Protein AF-A0A2N0NJB8-F1 (afdb_monomer)

Sequence (243 aa):
MNFIIPDPVRRALYNLTAGHVGLCRFVLRVLRDQFRENGKTVEMLQYLASTLLIDGMIGCARAFYWTRDWKVNKPETEFIRNKLLQPNTPFSGNLLDPVIKKFIKMGLITTINTNDERLTFSAPIMRSVLSNYLFNAPLNVNQSPSSTFDEFLLRTIERMSSSTLKESLGKGSYLYERTWQMEWFRTAKTVIPENASVSSDVGGSFGSVGFLDFYVDNGHCWGVELTREGEKLKKHAKRFESN

pLDDT: mean 82.6, std 10.75, range [45.91, 95.12]

Organism: NCBI:txid588596

Radius of gyration: 18.54 Å; Cα contacts (8 Å, |Δi|>4): 301; chains: 1; bounding box: 45×45×53 Å

Solvent-accessible surface area (backbone atoms only — not comparable to full-atom values): 13957 Å² total; per-residue (Å²): 135,83,77,78,77,54,69,70,49,50,50,22,51,38,44,31,26,61,66,34,62,72,53,46,54,50,53,55,49,52,50,45,76,76,32,56,88,79,58,48,72,64,60,54,46,51,44,75,66,32,60,71,49,52,53,50,38,52,76,68,32,76,82,32,54,57,79,80,73,65,80,76,49,69,70,53,48,52,54,51,51,57,55,71,48,41,76,101,58,76,40,80,51,62,77,82,41,68,62,54,44,48,35,41,75,60,54,54,30,38,60,79,42,99,89,43,53,36,28,34,62,46,18,56,50,56,50,43,50,48,46,57,69,73,47,58,61,68,84,86,53,79,69,53,57,26,92,47,72,67,53,30,55,51,53,20,58,74,58,46,53,68,64,63,52,68,75,39,52,40,99,64,98,44,67,33,69,52,46,58,52,51,42,41,53,22,23,37,71,44,26,42,36,82,93,36,44,79,37,61,66,43,15,71,24,60,71,46,91,37,72,31,52,27,37,34,48,61,93,73,66,45,77,45,72,84,64,68,93,62,58,61,47,71,66,58,52,52,45,66,72,76,115

Mean predicted aligned error: 7.72 Å

Foldseek 3Di:
DDQDQDPLLVLLQCQQQVPVPQSSVLLVVVCCVPPVPPDDNVNSLVVSQDVVSVVSCCVDGLLNPCVPDPPDDPVLLVVLVVVLLDPQDWDADDCVDPSNVVCVVSQQKDAPDPPDSTIGGSGNNSSQVVLVSNLADPPVQQQAADPDPVRLVVQLVVPQDPVQQCVQDDPDNDHRPSSVL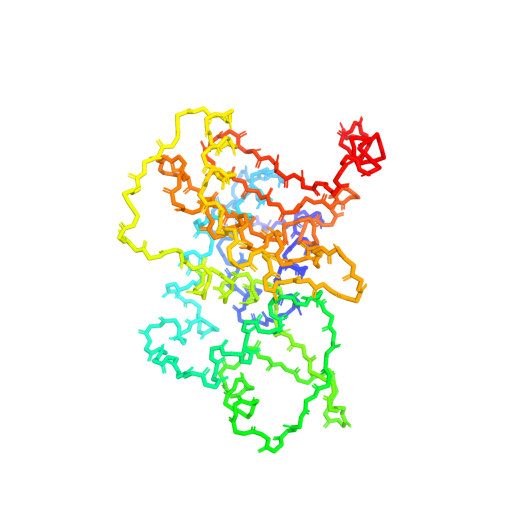SSSVNSSNSHHHPPKDKTAQSCSSSVQPQRFGIWIGPVVTDTDDDDDVCPCVVVNVVSVVPD

Secondary structure (DSSP, 8-state):
---PPPHHHHHHHHHHHTT-HHHHHHHHHHHHHHHTTT--HHHHHHHHHSHHHHHHHHHH-GGGTHHHH----HHHHHHHHHHHTS-SS-EE--TT-HHHHHHHHTTSEEESSTT--EEEES-HHHHHHHHHHHSPPPTTS-----SSHHHHHHHHHHTS-HHHHHTTB-SSSSB-HHHHHHHHHHHHHHHPPTT-EEEESHHHHHT-SS--SEEEESSS-EEE---STTTTHHHHHHHHHT-

Structure (mmCIF, N/CA/C/O backbone):
data_AF-A0A2N0NJB8-F1
#
_entry.id   AF-A0A2N0NJB8-F1
#
loop_
_atom_site.group_PDB
_atom_site.id
_atom_site.type_symbol
_atom_site.label_atom_id
_atom_site.label_alt_id
_atom_site.label_comp_id
_atom_site.label_asym_id
_atom_site.label_entity_id
_atom_site.label_seq_id
_atom_site.pdbx_PDB_ins_code
_atom_site.Cartn_x
_atom_site.Cartn_y
_atom_site.Cartn_z
_atom_site.occupancy
_atom_site.B_iso_or_equiv
_atom_site.auth_seq_id
_atom_site.auth_comp_id
_atom_site.auth_asym_id
_atom_site.auth_atom_id
_atom_site.pdbx_PDB_model_num
ATOM 1 N N . MET A 1 1 ? -0.927 -20.258 28.571 1.00 59.00 1 MET A N 1
ATOM 2 C CA . MET A 1 1 ? -2.013 -19.874 27.645 1.00 59.00 1 MET A CA 1
ATOM 3 C C . MET A 1 1 ? -1.433 -19.742 26.240 1.00 59.00 1 MET A C 1
ATOM 5 O O . MET A 1 1 ? -0.420 -19.058 26.084 1.00 59.00 1 MET A O 1
ATOM 9 N N . ASN A 1 2 ? -1.993 -20.459 25.260 1.00 74.69 2 ASN A N 1
ATOM 10 C CA . ASN A 1 2 ? -1.569 -20.368 23.860 1.00 74.69 2 ASN A CA 1
ATOM 11 C C . ASN A 1 2 ? -2.157 -19.096 23.242 1.00 74.69 2 ASN A C 1
ATOM 13 O O . ASN A 1 2 ? -3.340 -18.829 23.417 1.00 74.69 2 ASN A O 1
ATOM 17 N N . PHE A 1 3 ? -1.336 -18.319 22.537 1.00 85.44 3 PHE A N 1
ATOM 18 C CA . PHE A 1 3 ? -1.813 -17.159 21.787 1.00 85.44 3 PHE A CA 1
ATOM 19 C C . PHE A 1 3 ? -2.538 -17.644 20.528 1.00 85.44 3 PHE A C 1
ATOM 21 O O . PHE A 1 3 ? -1.912 -18.237 19.648 1.00 85.44 3 PHE A O 1
ATOM 28 N N . ILE A 1 4 ? -3.854 -17.435 20.467 1.00 87.06 4 ILE A N 1
ATOM 29 C CA . ILE A 1 4 ? -4.694 -17.831 19.333 1.00 87.06 4 ILE A CA 1
ATOM 30 C C . ILE A 1 4 ? -4.922 -16.603 18.455 1.00 87.06 4 ILE A C 1
ATOM 32 O O . ILE A 1 4 ? -5.425 -15.588 18.924 1.00 87.06 4 ILE A O 1
ATOM 36 N N . ILE A 1 5 ? -4.568 -16.706 17.174 1.00 90.75 5 ILE A N 1
ATOM 37 C CA . ILE A 1 5 ? -4.775 -15.630 16.200 1.00 90.75 5 ILE A CA 1
ATOM 38 C C . ILE A 1 5 ? -6.128 -15.845 15.507 1.00 90.75 5 ILE A C 1
ATOM 40 O O . ILE A 1 5 ? -6.300 -16.893 14.875 1.00 90.75 5 ILE A O 1
ATOM 44 N N . PRO A 1 6 ? -7.065 -14.880 15.576 1.00 92.19 6 PRO A N 1
ATOM 45 C CA . PRO A 1 6 ? -8.371 -14.988 14.926 1.00 92.19 6 PRO A CA 1
ATOM 46 C C . PRO A 1 6 ? -8.282 -15.133 13.400 1.00 92.19 6 PRO A C 1
ATOM 48 O O . PRO A 1 6 ? -7.404 -14.559 12.756 1.00 92.19 6 PRO A O 1
ATOM 51 N N . ASP A 1 7 ? -9.241 -15.828 12.789 1.00 91.62 7 ASP A N 1
ATOM 52 C CA . ASP A 1 7 ? -9.287 -16.099 11.340 1.00 91.62 7 ASP A CA 1
ATOM 53 C C . ASP A 1 7 ? -9.185 -14.861 10.445 1.00 91.62 7 ASP A C 1
ATOM 55 O O . ASP A 1 7 ? -8.433 -14.909 9.466 1.00 91.62 7 ASP A O 1
ATOM 59 N N . PRO A 1 8 ? -9.869 -13.738 10.743 1.00 89.88 8 PRO A N 1
ATOM 60 C CA . PRO A 1 8 ? -9.689 -12.510 9.974 1.00 89.88 8 PRO A CA 1
ATOM 61 C C . PRO A 1 8 ? -8.237 -12.023 9.990 1.00 89.88 8 PRO A C 1
ATOM 63 O O . PRO A 1 8 ? -7.703 -11.660 8.948 1.00 89.88 8 PRO A O 1
ATOM 66 N N . VAL A 1 9 ? -7.570 -12.101 11.145 1.00 91.38 9 VAL A N 1
ATOM 67 C CA . VAL A 1 9 ? -6.172 -11.680 11.319 1.00 91.38 9 VAL A CA 1
ATOM 68 C C . VAL A 1 9 ? -5.226 -12.632 10.588 1.00 91.38 9 VAL A C 1
ATOM 70 O O . VAL A 1 9 ? -4.289 -12.180 9.938 1.00 91.38 9 VAL A O 1
ATOM 73 N N . ARG A 1 10 ? -5.491 -13.947 10.621 1.00 92.31 10 ARG A N 1
ATOM 74 C CA . ARG A 1 10 ? -4.710 -14.943 9.861 1.00 92.31 10 ARG A CA 1
ATOM 75 C C . ARG A 1 10 ? -4.780 -14.686 8.357 1.00 92.31 10 ARG A C 1
ATOM 77 O O . ARG A 1 10 ? -3.747 -14.707 7.690 1.00 92.31 10 ARG A O 1
ATOM 84 N N . ARG A 1 11 ? -5.981 -14.414 7.834 1.00 91.00 11 ARG A N 1
ATOM 85 C CA . ARG A 1 11 ? -6.183 -14.067 6.419 1.00 91.00 11 ARG A CA 1
ATOM 86 C C . ARG A 1 11 ? -5.491 -12.758 6.062 1.00 91.00 11 ARG A C 1
ATOM 88 O O . ARG A 1 11 ? -4.770 -12.727 5.071 1.00 91.00 11 ARG A O 1
ATOM 95 N N . ALA A 1 12 ? -5.645 -11.725 6.889 1.00 90.38 12 ALA A N 1
ATOM 96 C CA . ALA A 1 12 ? -5.014 -10.434 6.642 1.00 90.38 12 ALA A CA 1
ATOM 97 C C . ALA A 1 12 ? -3.482 -10.531 6.640 1.00 90.38 12 ALA A C 1
ATOM 99 O O . ALA A 1 12 ? -2.824 -10.024 5.737 1.00 90.38 12 ALA A O 1
ATOM 100 N N . LEU A 1 13 ? -2.910 -11.276 7.591 1.00 92.69 13 LEU A N 1
ATOM 101 C CA . LEU A 1 13 ? -1.480 -11.570 7.622 1.00 92.69 13 LEU A CA 1
ATOM 102 C C . LEU A 1 13 ? -1.031 -12.265 6.336 1.00 92.69 13 LEU A C 1
ATOM 104 O O . LEU A 1 13 ? -0.044 -11.844 5.739 1.00 92.69 13 LEU A O 1
ATOM 108 N N . TYR A 1 14 ? -1.732 -13.319 5.909 1.00 92.00 14 TYR A N 1
ATOM 109 C CA . TYR A 1 14 ? -1.366 -14.046 4.695 1.00 92.00 14 TYR A CA 1
ATOM 110 C C . TYR A 1 14 ? -1.459 -13.161 3.450 1.00 92.00 14 TYR A C 1
ATOM 112 O O . TYR A 1 14 ? -0.533 -13.152 2.645 1.00 92.00 14 TYR A O 1
ATOM 120 N N . ASN A 1 15 ? -2.526 -12.374 3.314 1.00 89.75 15 ASN A N 1
ATOM 121 C CA . ASN A 1 15 ? -2.693 -11.453 2.193 1.00 89.75 15 ASN A CA 1
ATOM 122 C C . ASN A 1 15 ? -1.598 -10.381 2.183 1.00 89.75 15 ASN A C 1
ATOM 124 O O . ASN A 1 15 ? -1.056 -10.072 1.129 1.00 89.75 15 ASN A O 1
ATOM 128 N N . LEU A 1 16 ? -1.216 -9.859 3.350 1.00 89.25 16 LEU A N 1
ATOM 129 C CA . LEU A 1 16 ? -0.167 -8.852 3.480 1.00 89.25 16 LEU A CA 1
ATOM 130 C C . LEU A 1 16 ? 1.215 -9.399 3.083 1.00 89.25 16 LEU A C 1
ATOM 132 O O . LEU A 1 16 ? 1.995 -8.719 2.413 1.00 89.25 16 LEU A O 1
ATOM 136 N N . THR A 1 17 ? 1.534 -10.627 3.498 1.00 92.25 17 THR A N 1
ATOM 137 C CA . THR A 1 17 ? 2.879 -11.208 3.360 1.00 92.25 17 THR A CA 1
ATOM 138 C C . THR A 1 17 ? 3.034 -12.161 2.179 1.00 92.25 17 THR A C 1
ATOM 140 O O . THR A 1 17 ? 4.161 -12.557 1.887 1.00 92.25 17 THR A O 1
ATOM 143 N N . ALA A 1 18 ? 1.936 -12.581 1.547 1.00 90.50 18 ALA A N 1
ATOM 144 C CA . ALA A 1 18 ? 1.878 -13.689 0.589 1.00 90.50 18 ALA A CA 1
ATOM 145 C C . ALA A 1 18 ? 2.585 -14.973 1.075 1.00 90.50 18 ALA A C 1
ATOM 147 O O . ALA A 1 18 ? 3.119 -15.746 0.283 1.00 90.50 18 ALA A O 1
ATOM 148 N N . GLY A 1 19 ? 2.645 -15.195 2.393 1.00 91.19 19 GLY A N 1
ATOM 149 C CA . GLY A 1 19 ? 3.344 -16.344 2.970 1.00 91.19 19 GLY A CA 1
ATOM 150 C C . GLY A 1 19 ? 4.870 -16.205 3.051 1.00 91.19 19 GLY A C 1
ATOM 151 O O . GLY A 1 19 ? 5.534 -17.157 3.462 1.00 91.19 19 GLY A O 1
ATOM 152 N N . HIS A 1 20 ? 5.452 -15.044 2.726 1.00 92.38 20 HIS A N 1
ATOM 153 C CA . HIS A 1 20 ? 6.894 -14.820 2.830 1.00 92.38 20 HIS A CA 1
ATOM 154 C C . HIS A 1 20 ? 7.393 -15.083 4.263 1.00 92.38 20 HIS A C 1
ATOM 156 O O . HIS A 1 20 ? 7.135 -14.306 5.186 1.00 92.38 20 HIS A O 1
ATOM 162 N N . VAL A 1 21 ? 8.171 -16.155 4.451 1.00 91.00 21 VAL A N 1
ATOM 163 C CA . VAL A 1 21 ? 8.504 -16.735 5.769 1.00 91.00 21 VAL A CA 1
ATOM 164 C C . VAL A 1 21 ? 9.085 -15.712 6.747 1.00 91.00 21 VAL A C 1
ATOM 166 O O . VAL A 1 21 ? 8.680 -15.657 7.908 1.00 91.00 21 VAL A O 1
ATOM 169 N N . GLY A 1 22 ? 10.008 -14.864 6.283 1.00 91.88 22 GLY A N 1
ATOM 170 C CA . GLY A 1 22 ? 10.621 -13.833 7.124 1.00 91.88 22 GLY A CA 1
ATOM 171 C C . GLY A 1 22 ? 9.633 -12.762 7.599 1.00 91.88 22 GLY A C 1
ATOM 172 O O . GLY A 1 22 ? 9.749 -12.288 8.726 1.00 91.88 22 GLY A O 1
ATOM 173 N N . LEU A 1 23 ? 8.640 -12.429 6.768 1.00 94.25 23 LEU A N 1
ATOM 174 C CA . LEU A 1 23 ? 7.619 -11.430 7.078 1.00 94.25 23 LEU A CA 1
ATOM 175 C C . LEU A 1 23 ? 6.540 -12.049 7.966 1.00 94.25 23 LEU A C 1
ATOM 177 O O . LEU A 1 23 ? 6.236 -11.494 9.014 1.00 94.25 23 LEU A O 1
ATOM 181 N N . CYS A 1 24 ? 6.061 -13.254 7.634 1.00 95.06 24 CYS A N 1
ATOM 182 C CA . CYS A 1 24 ? 5.150 -14.021 8.486 1.0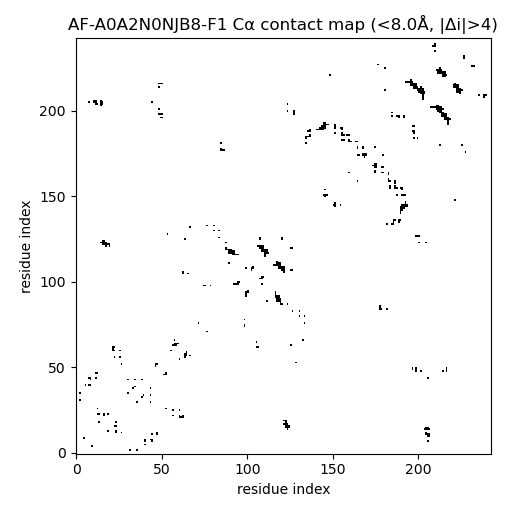0 95.06 24 CYS A CA 1
ATOM 183 C C . CYS A 1 24 ? 5.702 -14.169 9.903 1.00 95.06 24 CYS A C 1
ATOM 185 O O . CYS A 1 24 ? 5.027 -13.833 10.870 1.00 95.06 24 CYS A O 1
ATOM 187 N N . ARG A 1 25 ? 6.954 -14.623 10.040 1.00 94.38 25 ARG A N 1
ATOM 188 C CA . ARG A 1 25 ? 7.596 -14.787 11.350 1.00 94.38 25 ARG A CA 1
ATOM 189 C C . ARG A 1 25 ? 7.677 -13.468 12.114 1.00 94.38 25 ARG A C 1
ATOM 191 O O . ARG A 1 25 ? 7.464 -13.467 13.325 1.00 94.38 25 ARG A O 1
ATOM 198 N N . PHE A 1 26 ? 8.006 -12.373 11.429 1.00 95.12 26 PHE A N 1
ATOM 199 C CA . PHE A 1 26 ? 8.067 -11.055 12.048 1.00 95.12 26 PHE A CA 1
ATOM 200 C C . PHE A 1 26 ? 6.694 -10.636 12.581 1.00 95.12 26 PHE A C 1
ATOM 202 O O . PHE A 1 26 ? 6.578 -10.374 13.776 1.00 95.12 26 PHE A O 1
ATOM 209 N N . VAL A 1 27 ? 5.670 -10.653 11.720 1.00 94.31 27 VAL A N 1
ATOM 210 C CA . VAL A 1 27 ? 4.296 -10.241 12.043 1.00 94.31 27 VAL A CA 1
ATOM 211 C C . VAL A 1 27 ? 3.712 -11.102 13.168 1.00 94.31 27 VAL A C 1
ATOM 213 O O . VAL A 1 27 ? 3.186 -10.573 14.140 1.00 94.31 27 VAL A O 1
ATOM 216 N N . LEU A 1 28 ? 3.864 -12.429 13.100 1.00 94.25 28 LEU A N 1
ATOM 217 C CA . LEU A 1 28 ? 3.386 -13.344 14.145 1.00 94.25 28 LEU A CA 1
ATOM 218 C C . LEU A 1 28 ? 4.028 -13.058 15.507 1.00 94.25 28 LEU A C 1
ATOM 220 O O . LEU A 1 28 ? 3.351 -13.117 16.533 1.00 94.25 28 LEU A O 1
ATOM 224 N N . ARG A 1 29 ? 5.331 -12.753 15.522 1.00 94.19 29 ARG A N 1
ATOM 225 C CA . ARG A 1 29 ? 6.050 -12.412 16.751 1.00 94.19 29 ARG A CA 1
ATOM 226 C C . ARG A 1 29 ? 5.508 -11.121 17.357 1.00 94.19 29 ARG A C 1
ATOM 228 O O . ARG A 1 29 ? 5.180 -11.134 18.534 1.00 94.19 29 ARG A O 1
ATOM 235 N N . VAL A 1 30 ? 5.387 -10.047 16.574 1.00 93.50 30 VAL A N 1
ATOM 236 C CA . VAL A 1 30 ? 4.910 -8.755 17.104 1.00 93.50 30 VAL A CA 1
ATOM 237 C C . VAL A 1 30 ? 3.448 -8.821 17.538 1.00 93.50 30 VAL A C 1
ATOM 239 O O . VAL A 1 30 ? 3.122 -8.320 18.606 1.00 93.50 30 VAL A O 1
ATOM 242 N N . LEU A 1 31 ? 2.591 -9.536 16.796 1.00 93.88 31 LEU A N 1
ATOM 243 C CA . LEU A 1 31 ? 1.204 -9.758 17.205 1.00 93.88 31 LEU A CA 1
ATOM 244 C C . LEU A 1 31 ? 1.134 -10.478 18.550 1.00 93.88 31 LEU A C 1
ATOM 246 O O . LEU A 1 31 ? 0.382 -10.073 19.429 1.00 93.88 31 LEU A O 1
ATOM 250 N N . ARG A 1 32 ? 1.937 -11.531 18.732 1.00 93.38 32 ARG A N 1
ATOM 251 C CA . ARG A 1 32 ? 2.014 -12.228 20.016 1.00 93.38 32 ARG A CA 1
ATOM 252 C C . ARG A 1 32 ? 2.501 -11.284 21.108 1.00 93.38 32 ARG A C 1
ATOM 254 O O . ARG A 1 32 ? 1.873 -11.209 22.151 1.00 93.38 32 ARG A O 1
ATOM 261 N N . ASP A 1 33 ? 3.611 -10.594 20.892 1.00 92.19 33 ASP A N 1
ATOM 262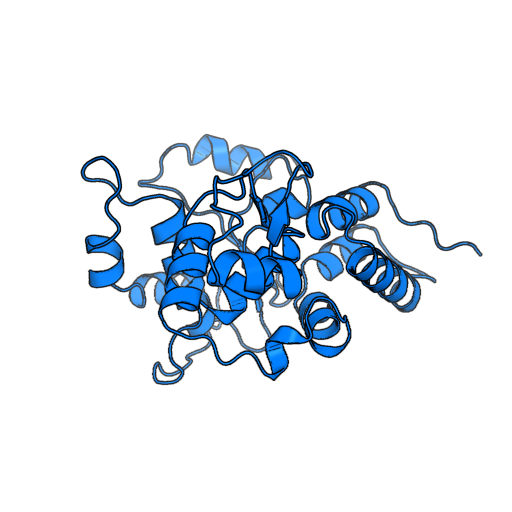 C CA . ASP A 1 33 ? 4.235 -9.784 21.939 1.00 92.19 33 ASP A CA 1
ATOM 263 C C . ASP A 1 33 ? 3.322 -8.625 22.381 1.00 92.19 33 ASP A C 1
ATOM 265 O O . ASP A 1 33 ? 3.288 -8.300 23.563 1.00 92.19 33 ASP A O 1
ATOM 269 N N . GLN A 1 34 ? 2.522 -8.070 21.466 1.00 91.75 34 GLN A N 1
ATOM 270 C CA . GLN A 1 34 ? 1.623 -6.948 21.743 1.00 91.75 34 GLN A CA 1
ATOM 271 C C . GLN A 1 34 ? 0.231 -7.364 22.244 1.00 91.75 34 GLN A C 1
ATOM 273 O O . GLN A 1 34 ? -0.362 -6.661 23.056 1.00 91.75 34 GLN A O 1
ATOM 278 N N . PHE A 1 35 ? -0.307 -8.496 21.780 1.00 92.88 35 PHE A N 1
ATOM 279 C CA . PHE A 1 35 ? -1.727 -8.828 21.951 1.00 92.88 35 PHE A CA 1
ATOM 280 C C . PHE A 1 35 ? -1.992 -10.140 22.701 1.00 92.88 35 PHE A C 1
ATOM 282 O O . PHE A 1 35 ? -3.139 -10.585 22.774 1.00 92.88 35 PHE A O 1
ATOM 289 N N . ARG A 1 36 ? -0.957 -10.775 23.269 1.00 86.69 36 ARG A N 1
ATOM 290 C CA . ARG A 1 36 ? -1.070 -12.087 23.931 1.00 86.69 36 ARG A CA 1
ATOM 291 C C . ARG A 1 36 ? -2.111 -12.148 25.042 1.00 86.69 36 ARG A C 1
ATOM 293 O O . ARG A 1 36 ? -2.723 -13.201 25.202 1.00 86.69 36 ARG A O 1
ATOM 300 N N . GLU A 1 37 ? -2.252 -11.084 25.824 1.00 82.31 37 GLU A N 1
ATOM 301 C CA . GLU A 1 37 ? -3.059 -11.122 27.046 1.00 82.31 37 GLU A CA 1
ATOM 302 C C . GLU A 1 37 ? -4.503 -10.665 26.832 1.00 82.31 37 GLU A C 1
ATOM 304 O O . GLU A 1 37 ? -5.384 -11.244 27.450 1.00 82.31 37 GLU A O 1
ATOM 309 N N . ASN A 1 38 ? -4.766 -9.696 25.942 1.00 79.19 38 ASN A N 1
ATOM 310 C CA . ASN A 1 38 ? -6.100 -9.093 25.771 1.00 79.19 38 ASN A CA 1
ATOM 311 C C . ASN A 1 38 ? -6.381 -8.562 24.350 1.00 79.19 38 ASN A C 1
ATOM 313 O O . ASN A 1 38 ? -7.145 -7.616 24.173 1.00 79.19 38 ASN A O 1
ATOM 317 N N . GLY A 1 39 ? -5.761 -9.132 23.317 1.00 83.44 39 GLY A N 1
ATOM 318 C CA . GLY A 1 39 ? -5.923 -8.626 21.957 1.00 83.44 39 GLY A CA 1
ATOM 319 C C . GLY A 1 39 ? -7.318 -8.805 21.375 1.00 83.44 39 GLY A C 1
ATOM 320 O O . GLY A 1 39 ? -7.761 -9.938 21.174 1.00 83.44 39 GLY A O 1
ATOM 321 N N . LYS A 1 40 ? -7.972 -7.705 20.992 1.00 90.56 40 LYS A N 1
ATOM 322 C CA . LYS A 1 40 ? -9.198 -7.776 20.188 1.00 90.56 40 LYS A CA 1
ATOM 323 C C . LYS A 1 40 ? -8.861 -7.941 18.710 1.00 90.56 40 LYS A C 1
ATOM 325 O O . LYS A 1 40 ? -7.910 -7.350 18.205 1.00 90.56 40 LYS A O 1
ATOM 330 N N . THR A 1 41 ? -9.701 -8.677 17.981 1.00 90.44 41 THR A N 1
ATOM 331 C CA . THR A 1 41 ? -9.560 -8.870 16.526 1.00 90.44 41 THR A CA 1
ATOM 332 C C . THR A 1 41 ? -9.403 -7.543 15.778 1.00 90.44 41 THR A C 1
ATOM 334 O O . THR A 1 41 ? -8.538 -7.433 14.917 1.00 90.44 41 THR A O 1
ATOM 337 N N . VAL A 1 42 ? -10.205 -6.529 16.121 1.00 86.44 42 VAL A N 1
ATOM 338 C CA . VAL A 1 42 ? -10.170 -5.211 15.461 1.00 86.44 42 VAL A CA 1
ATOM 339 C C . VAL A 1 42 ? -8.833 -4.504 15.686 1.00 86.44 42 VAL A C 1
ATOM 341 O O . VAL A 1 42 ? -8.241 -4.026 14.726 1.00 86.44 42 VAL A O 1
ATOM 344 N N . GLU A 1 43 ? -8.317 -4.512 16.915 1.00 88.88 43 GLU A N 1
ATOM 345 C CA . GLU A 1 43 ? -7.038 -3.878 17.267 1.00 88.88 43 GLU A CA 1
ATOM 346 C C . GLU A 1 43 ? -5.864 -4.559 16.546 1.00 88.88 43 GLU A C 1
ATOM 348 O O . GLU A 1 43 ? -4.968 -3.891 16.033 1.00 88.88 43 GLU A O 1
ATOM 353 N N . MET A 1 44 ? -5.896 -5.893 16.423 1.00 91.38 44 MET A N 1
ATOM 354 C CA . MET A 1 44 ? -4.899 -6.631 15.640 1.00 91.38 44 MET A CA 1
ATOM 355 C C . MET A 1 44 ? -4.956 -6.265 14.152 1.00 91.38 44 MET A C 1
ATOM 357 O O . MET A 1 44 ? -3.912 -6.106 13.524 1.00 91.38 44 MET A O 1
ATOM 361 N N . LEU A 1 45 ? -6.155 -6.137 13.572 1.00 88.06 45 LEU A N 1
ATOM 362 C CA . LEU A 1 45 ? -6.318 -5.745 12.168 1.00 88.06 45 LEU A CA 1
ATOM 363 C C . LEU A 1 45 ? -5.851 -4.302 11.933 1.00 88.06 45 LEU A C 1
ATOM 365 O O . LEU A 1 45 ? -5.106 -4.058 10.988 1.00 88.06 45 LEU A O 1
ATOM 369 N N . GLN A 1 46 ? -6.209 -3.370 12.817 1.00 84.12 46 GLN A N 1
ATOM 370 C CA . GLN A 1 46 ? -5.707 -1.994 12.776 1.00 84.12 46 GLN A CA 1
ATOM 371 C C . GLN A 1 46 ? -4.179 -1.965 12.852 1.00 84.12 46 GLN A C 1
ATOM 373 O O . GLN A 1 46 ? -3.534 -1.295 12.050 1.00 84.12 46 GLN A O 1
ATOM 378 N N . TYR A 1 47 ? -3.583 -2.768 13.736 1.00 88.12 47 TYR A N 1
ATOM 379 C CA . TYR A 1 47 ? -2.132 -2.877 13.825 1.00 88.12 47 TYR A CA 1
ATOM 380 C C . TYR A 1 47 ? -1.499 -3.406 12.531 1.00 88.12 47 TYR A C 1
ATOM 382 O O . TYR A 1 47 ? -0.472 -2.883 12.098 1.00 88.12 47 TYR A O 1
ATOM 390 N N . LEU A 1 48 ? -2.125 -4.380 11.859 1.00 88.56 48 LEU A N 1
ATOM 391 C CA . LEU A 1 48 ? -1.661 -4.855 10.549 1.00 88.56 48 LEU A CA 1
ATOM 392 C C . LEU A 1 48 ? -1.690 -3.768 9.457 1.00 88.56 48 LEU A C 1
ATOM 394 O O . LEU A 1 48 ? -0.925 -3.870 8.500 1.00 88.56 48 LEU A O 1
ATOM 398 N N . ALA A 1 49 ? -2.547 -2.750 9.590 1.00 82.94 49 ALA A N 1
ATOM 399 C CA . ALA A 1 49 ? -2.648 -1.618 8.662 1.00 82.94 49 ALA A CA 1
ATOM 400 C C . ALA A 1 49 ? -1.763 -0.421 9.057 1.00 82.94 49 ALA A C 1
ATOM 402 O O . ALA A 1 49 ? -1.574 0.491 8.248 1.00 82.94 49 ALA A O 1
ATOM 403 N N . SER A 1 50 ? -1.257 -0.418 10.292 1.00 80.62 50 SER A N 1
ATOM 404 C CA . SER A 1 50 ? -0.562 0.718 10.899 1.00 80.62 50 SER A CA 1
ATOM 405 C C . SER A 1 50 ? 0.851 0.918 10.352 1.00 80.62 50 SER A C 1
ATOM 407 O O . SER A 1 50 ? 1.549 -0.041 9.994 1.00 80.62 50 SER A O 1
ATOM 409 N N . THR A 1 51 ? 1.337 2.159 10.395 1.00 79.06 51 THR A N 1
ATOM 410 C CA . THR A 1 51 ? 2.761 2.434 10.159 1.00 79.06 51 THR A CA 1
ATOM 411 C C . THR A 1 51 ? 3.666 1.829 11.203 1.00 79.06 51 THR A C 1
ATOM 413 O O . THR A 1 51 ? 4.779 1.461 10.857 1.00 79.06 51 THR A O 1
ATOM 416 N N . LEU A 1 52 ? 3.207 1.638 12.442 1.00 85.81 52 LEU A N 1
ATOM 417 C CA . LEU A 1 52 ? 4.021 1.012 13.486 1.00 85.81 52 LEU A CA 1
ATOM 418 C C . LEU A 1 52 ? 4.532 -0.368 13.054 1.00 85.81 52 LEU A C 1
ATOM 420 O O . LEU A 1 52 ? 5.704 -0.694 13.257 1.00 85.81 52 LEU A O 1
ATOM 424 N N . LEU A 1 53 ? 3.675 -1.171 12.414 1.00 88.81 53 LEU A N 1
ATOM 425 C CA . LEU A 1 53 ? 4.098 -2.451 11.855 1.00 88.81 53 LEU A CA 1
ATOM 426 C C . LEU A 1 53 ? 5.066 -2.259 10.679 1.00 88.81 53 LEU A C 1
ATOM 428 O O . LEU A 1 53 ? 6.083 -2.954 10.609 1.00 88.81 53 LEU A O 1
ATOM 432 N N . ILE A 1 54 ? 4.753 -1.344 9.756 1.00 87.12 54 ILE A N 1
ATOM 433 C CA . ILE A 1 54 ? 5.566 -1.073 8.559 1.00 87.12 54 ILE A CA 1
ATOM 434 C C . ILE A 1 54 ? 6.972 -0.609 8.949 1.00 87.12 54 ILE A C 1
ATOM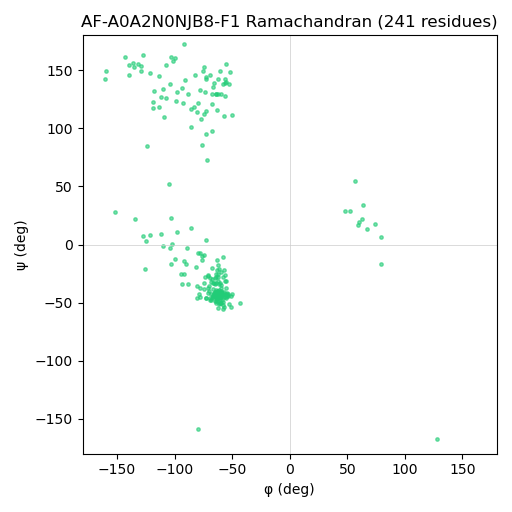 436 O O . ILE A 1 54 ? 7.953 -1.202 8.502 1.00 87.12 54 ILE A O 1
ATOM 440 N N . ASP A 1 55 ? 7.079 0.378 9.830 1.00 87.50 55 ASP A N 1
ATOM 441 C CA . ASP A 1 55 ? 8.335 0.934 10.326 1.00 87.50 55 ASP A CA 1
ATOM 442 C C . ASP A 1 55 ? 9.125 -0.115 11.107 1.00 87.50 55 ASP A C 1
ATOM 444 O O . ASP A 1 55 ? 10.329 -0.275 10.895 1.00 87.50 55 ASP A O 1
ATOM 448 N N . GLY A 1 56 ? 8.448 -0.920 11.934 1.00 90.00 56 GLY A N 1
ATOM 449 C CA . GLY A 1 56 ? 9.065 -2.058 12.611 1.00 90.00 56 GLY A CA 1
ATOM 450 C C . GLY A 1 56 ? 9.645 -3.081 11.626 1.00 90.00 56 GLY A C 1
ATOM 451 O O . GLY A 1 56 ? 10.760 -3.577 11.815 1.00 90.00 56 GLY A O 1
ATOM 452 N N . MET A 1 57 ? 8.929 -3.384 10.541 1.00 90.81 57 MET A N 1
ATOM 453 C CA . MET A 1 57 ? 9.425 -4.273 9.491 1.00 90.81 57 MET A CA 1
ATOM 454 C C . MET A 1 57 ? 10.607 -3.661 8.734 1.00 90.81 57 MET A C 1
ATOM 456 O O . MET A 1 57 ? 11.605 -4.352 8.534 1.00 90.81 57 MET A O 1
ATOM 460 N N . ILE A 1 58 ? 10.536 -2.387 8.349 1.00 89.81 58 ILE A N 1
ATOM 461 C CA . ILE A 1 58 ? 11.629 -1.677 7.669 1.00 89.81 58 ILE A CA 1
ATOM 462 C C . ILE A 1 58 ? 12.882 -1.642 8.556 1.00 89.81 58 ILE A C 1
ATOM 464 O O . ILE A 1 58 ? 13.992 -1.905 8.089 1.00 89.81 58 ILE A O 1
ATOM 468 N N . GLY A 1 59 ? 12.704 -1.379 9.851 1.00 87.56 59 GLY A N 1
ATOM 469 C CA . GLY A 1 59 ? 13.787 -1.295 10.821 1.00 87.56 59 GLY A CA 1
ATOM 470 C C . GLY A 1 59 ? 14.437 -2.642 11.136 1.00 87.56 59 GLY A C 1
ATOM 471 O O . GLY A 1 59 ? 15.652 -2.699 11.334 1.00 87.56 59 GLY A O 1
ATOM 472 N N . CYS A 1 60 ? 13.672 -3.739 11.165 1.00 89.12 60 CYS A N 1
ATOM 473 C CA . CYS A 1 60 ? 14.141 -4.998 11.756 1.00 89.12 60 CYS A CA 1
ATOM 474 C C . CYS A 1 60 ? 14.062 -6.236 10.851 1.00 89.12 60 CYS A C 1
ATOM 476 O O . CYS A 1 60 ? 14.749 -7.225 11.125 1.00 89.12 60 CYS A O 1
ATOM 478 N N . ALA A 1 61 ? 13.231 -6.253 9.808 1.00 90.19 61 ALA A N 1
ATOM 479 C CA . ALA A 1 61 ? 13.069 -7.431 8.962 1.00 90.19 61 ALA A CA 1
ATOM 480 C C . ALA A 1 61 ? 14.096 -7.435 7.821 1.00 90.19 61 ALA A C 1
ATOM 482 O O . ALA A 1 61 ? 14.201 -6.490 7.045 1.00 90.19 61 ALA A O 1
ATOM 483 N N . ARG A 1 62 ? 14.809 -8.558 7.659 1.00 88.56 62 ARG A N 1
ATOM 484 C CA . ARG A 1 62 ? 15.828 -8.728 6.600 1.00 88.56 62 ARG A CA 1
ATOM 485 C C . ARG A 1 62 ? 15.293 -8.475 5.193 1.00 88.56 62 ARG A C 1
ATOM 487 O O . ARG A 1 62 ? 16.031 -7.991 4.346 1.00 88.56 62 ARG A O 1
ATOM 494 N N . ALA A 1 63 ? 14.013 -8.780 4.969 1.00 90.50 63 ALA A N 1
ATOM 495 C CA . ALA A 1 63 ? 13.321 -8.531 3.708 1.00 90.50 63 ALA A CA 1
ATOM 496 C C . ALA A 1 63 ? 13.358 -7.049 3.287 1.00 90.50 63 ALA A C 1
ATOM 498 O O . ALA A 1 63 ? 13.224 -6.756 2.106 1.00 90.50 63 ALA A O 1
ATOM 499 N N . PHE A 1 64 ? 13.580 -6.127 4.230 1.00 91.62 64 PHE A N 1
ATOM 500 C CA . PHE A 1 64 ? 13.633 -4.689 3.990 1.00 91.62 64 PHE A CA 1
ATOM 501 C C . PHE A 1 64 ? 15.017 -4.069 4.177 1.00 91.62 64 PHE A C 1
ATOM 503 O O . PHE A 1 64 ? 15.135 -2.856 4.109 1.00 91.62 64 PHE A O 1
ATOM 510 N N . TYR A 1 65 ? 16.091 -4.846 4.350 1.00 88.88 65 TYR A N 1
ATOM 511 C CA . TYR A 1 65 ? 17.437 -4.267 4.517 1.00 88.88 65 TYR A CA 1
ATOM 512 C C . TYR A 1 65 ? 17.887 -3.408 3.332 1.00 88.88 65 TYR A C 1
ATOM 514 O O . TYR A 1 65 ? 18.702 -2.506 3.504 1.00 88.88 65 TYR A O 1
ATOM 522 N N . TRP A 1 66 ? 17.317 -3.643 2.149 1.00 87.00 66 TRP A N 1
ATOM 523 C CA . TRP A 1 66 ? 17.549 -2.808 0.979 1.00 87.00 66 TRP A CA 1
ATOM 524 C C . TRP A 1 66 ? 17.175 -1.336 1.206 1.00 87.00 66 TRP A C 1
ATOM 526 O O . TRP A 1 66 ? 17.803 -0.474 0.609 1.00 87.00 66 TRP A O 1
ATOM 536 N N . THR A 1 67 ? 16.226 -1.004 2.085 1.00 87.19 67 THR A N 1
ATOM 537 C CA . THR A 1 67 ? 15.806 0.394 2.308 1.00 87.19 67 THR A CA 1
ATOM 538 C C . THR A 1 67 ? 16.924 1.283 2.861 1.00 87.19 67 THR A C 1
ATOM 540 O O . THR A 1 67 ? 16.854 2.499 2.704 1.00 87.19 67 THR A O 1
ATOM 543 N N . ARG A 1 68 ? 17.953 0.691 3.484 1.00 83.81 68 ARG A N 1
ATOM 544 C CA . ARG A 1 68 ? 19.045 1.408 4.162 1.00 83.81 68 ARG A CA 1
ATOM 545 C C . ARG A 1 68 ? 20.076 1.976 3.190 1.00 83.81 68 ARG A C 1
ATOM 547 O O . ARG A 1 68 ? 20.461 3.131 3.315 1.00 83.81 68 ARG A O 1
ATOM 554 N N . ASP A 1 69 ? 20.483 1.172 2.208 1.00 76.94 69 ASP A N 1
ATOM 555 C CA . ASP A 1 69 ? 21.642 1.465 1.351 1.00 76.94 69 ASP A CA 1
ATOM 556 C C . ASP A 1 69 ? 21.311 1.465 -0.149 1.00 76.94 69 ASP A C 1
ATOM 558 O O . ASP A 1 69 ? 22.204 1.606 -0.993 1.00 76.94 69 ASP A O 1
ATOM 562 N N . TRP A 1 70 ? 20.042 1.276 -0.527 1.00 84.12 70 TRP A N 1
ATOM 563 C CA . TRP A 1 70 ? 19.671 1.186 -1.936 1.00 84.12 70 TRP A CA 1
ATOM 564 C C . TRP A 1 70 ? 19.748 2.545 -2.635 1.00 84.12 70 TRP A C 1
ATOM 566 O O . TRP A 1 70 ? 18.810 3.336 -2.668 1.00 84.12 70 TRP A O 1
ATOM 576 N N . LYS A 1 71 ? 20.898 2.786 -3.266 1.00 81.56 71 LYS A N 1
ATOM 577 C CA . LYS A 1 71 ? 21.102 3.866 -4.234 1.00 81.56 71 LYS A CA 1
ATOM 578 C C . LYS A 1 71 ? 20.459 3.472 -5.558 1.00 81.56 71 LYS A C 1
ATOM 580 O O . LYS A 1 71 ? 21.107 2.874 -6.420 1.00 81.56 71 LYS A O 1
ATOM 585 N N . VAL A 1 72 ? 19.167 3.750 -5.683 1.00 81.00 72 VAL A N 1
ATOM 586 C CA . VAL A 1 72 ? 18.411 3.438 -6.895 1.00 81.00 72 VAL A CA 1
ATOM 587 C C . VAL A 1 72 ? 18.954 4.242 -8.081 1.00 81.00 72 VAL A C 1
ATOM 589 O O . VAL A 1 72 ? 19.145 5.455 -7.996 1.00 81.00 72 VAL A O 1
ATOM 592 N N . ASN A 1 73 ? 19.236 3.566 -9.194 1.00 87.69 73 ASN A N 1
ATOM 593 C CA . ASN A 1 73 ? 19.587 4.233 -10.449 1.00 87.69 73 ASN A CA 1
ATOM 594 C C . ASN A 1 73 ? 18.335 4.476 -11.309 1.00 87.69 73 ASN A C 1
ATOM 596 O O . ASN A 1 73 ? 17.231 4.023 -10.991 1.00 87.69 73 ASN A O 1
ATOM 600 N N . LYS A 1 74 ? 18.500 5.221 -12.405 1.00 88.06 74 LYS A N 1
ATOM 601 C CA . LYS A 1 74 ? 17.387 5.587 -13.286 1.00 88.06 74 LYS A CA 1
ATOM 602 C C . LYS A 1 74 ? 16.669 4.355 -13.884 1.00 88.06 74 LYS A C 1
ATOM 604 O O . LYS A 1 74 ? 15.460 4.277 -13.681 1.00 88.06 74 LYS A O 1
ATOM 609 N 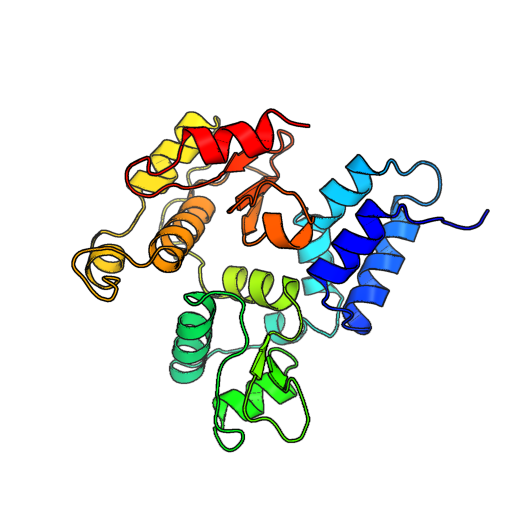N . PRO A 1 75 ? 17.359 3.359 -14.484 1.00 90.44 75 PRO A N 1
ATOM 610 C CA . PRO A 1 75 ? 16.707 2.138 -14.975 1.00 90.44 75 PRO A CA 1
ATOM 611 C C . PRO A 1 75 ? 15.919 1.369 -13.906 1.00 90.44 75 PRO A C 1
ATOM 613 O O . PRO A 1 75 ? 14.797 0.930 -14.147 1.00 90.44 75 PRO A O 1
ATOM 616 N N . GLU A 1 76 ? 16.479 1.235 -12.701 1.00 90.94 76 GLU A N 1
ATOM 617 C CA . GLU A 1 76 ? 15.823 0.577 -11.566 1.00 90.94 76 GLU A CA 1
ATOM 618 C C . GLU A 1 76 ? 14.553 1.318 -11.130 1.00 90.94 76 GLU A C 1
ATOM 620 O O . GLU A 1 76 ? 13.510 0.697 -10.902 1.00 90.94 76 GLU A O 1
ATOM 625 N N . THR A 1 77 ? 14.632 2.649 -11.055 1.00 86.69 77 THR A N 1
ATOM 626 C CA . THR A 1 77 ? 13.501 3.514 -10.697 1.00 86.69 77 THR A CA 1
ATOM 627 C C . THR A 1 77 ? 12.391 3.417 -11.734 1.00 86.69 77 THR A C 1
ATOM 629 O O . THR A 1 77 ? 11.229 3.241 -11.374 1.00 86.69 77 THR A O 1
ATOM 632 N N . GLU A 1 78 ? 12.738 3.529 -13.016 1.00 88.38 78 GLU A N 1
ATOM 633 C CA . GLU A 1 78 ? 11.787 3.472 -14.127 1.00 88.38 78 GLU A CA 1
ATOM 634 C C . GLU A 1 78 ? 11.091 2.115 -14.187 1.00 88.38 78 GLU A C 1
ATOM 636 O O . GLU A 1 78 ? 9.861 2.065 -14.275 1.00 88.38 78 GLU A O 1
ATOM 641 N N . PHE A 1 79 ? 11.850 1.024 -14.041 1.00 90.56 79 PHE A N 1
ATOM 642 C CA . PHE A 1 79 ? 11.293 -0.322 -14.001 1.00 90.56 79 PHE A CA 1
ATOM 643 C C . PHE A 1 79 ? 10.273 -0.469 -12.870 1.00 90.56 79 PHE A C 1
ATOM 645 O O . PHE A 1 79 ? 9.122 -0.830 -13.123 1.00 90.56 79 PHE A O 1
ATOM 652 N N . ILE A 1 80 ? 10.657 -0.171 -11.621 1.00 89.06 80 ILE A N 1
ATOM 653 C CA . ILE A 1 80 ? 9.750 -0.389 -10.487 1.00 89.06 80 ILE A CA 1
ATOM 654 C C . ILE A 1 80 ? 8.556 0.556 -10.566 1.00 89.06 80 ILE A C 1
ATOM 656 O O . ILE A 1 80 ? 7.431 0.094 -10.386 1.00 89.06 80 ILE A O 1
ATOM 660 N N . ARG A 1 81 ? 8.749 1.842 -10.887 1.00 87.94 81 ARG A N 1
ATOM 661 C CA . ARG A 1 81 ? 7.623 2.777 -11.042 1.00 87.94 81 ARG A CA 1
ATOM 662 C C . ARG A 1 81 ? 6.637 2.285 -12.091 1.00 87.94 81 ARG A C 1
ATOM 664 O O . ARG A 1 81 ? 5.446 2.245 -11.807 1.00 87.94 81 ARG A O 1
ATOM 671 N N . ASN A 1 82 ? 7.115 1.826 -13.248 1.00 86.81 82 ASN A N 1
ATOM 672 C CA . ASN A 1 82 ? 6.246 1.266 -14.279 1.00 86.81 82 ASN A CA 1
ATOM 673 C C . ASN A 1 82 ? 5.413 0.080 -13.757 1.00 86.81 82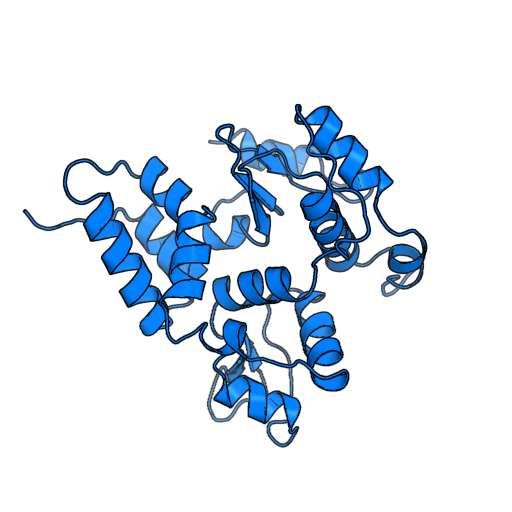 ASN A C 1
ATOM 675 O O . ASN A 1 82 ? 4.220 0.005 -14.044 1.00 86.81 82 ASN A O 1
ATOM 679 N N . LYS A 1 83 ? 6.003 -0.812 -12.949 1.00 88.81 83 LYS A N 1
ATOM 680 C CA . LYS A 1 83 ? 5.284 -1.957 -12.357 1.00 88.81 83 LYS A CA 1
ATOM 681 C C . LYS A 1 83 ? 4.345 -1.574 -11.208 1.00 88.81 83 LYS A C 1
ATOM 683 O O . LYS A 1 83 ? 3.293 -2.191 -11.050 1.00 88.81 83 LYS A O 1
ATOM 688 N N . LEU A 1 84 ? 4.682 -0.554 -10.421 1.00 86.56 84 LEU A N 1
ATOM 689 C CA . LEU A 1 84 ? 3.824 -0.027 -9.351 1.00 86.56 84 LEU A CA 1
ATOM 690 C C . LEU A 1 84 ? 2.604 0.734 -9.888 1.00 86.56 84 LEU A C 1
ATOM 692 O O . LEU A 1 84 ? 1.561 0.782 -9.232 1.00 86.56 84 LEU A O 1
ATOM 696 N N . LEU A 1 85 ? 2.719 1.280 -11.099 1.00 83.25 85 LEU A N 1
ATOM 697 C CA . LEU A 1 85 ? 1.612 1.889 -11.827 1.00 83.25 85 LEU A CA 1
ATOM 698 C C . LEU A 1 85 ? 0.685 0.862 -12.486 1.00 83.25 85 LEU A C 1
ATOM 700 O O . LEU A 1 85 ? -0.353 1.254 -12.989 1.00 83.25 85 LEU A O 1
ATOM 704 N N . GLN A 1 86 ? 1.011 -0.433 -12.478 1.00 81.19 86 GLN A N 1
ATOM 705 C CA . GLN A 1 86 ? 0.151 -1.505 -13.001 1.00 81.19 86 GLN A CA 1
ATOM 706 C C . GLN A 1 86 ? -0.561 -2.243 -11.858 1.00 81.19 86 GLN A C 1
ATOM 708 O O . GLN A 1 86 ? -0.053 -2.227 -10.738 1.00 81.19 86 GLN A O 1
ATOM 713 N N . PRO A 1 87 ? -1.697 -2.925 -12.095 1.00 77.56 87 PRO A N 1
ATOM 714 C CA . PRO A 1 87 ? -2.351 -3.778 -11.109 1.00 77.56 87 PRO A CA 1
ATOM 715 C C . PRO A 1 87 ? -1.376 -4.790 -10.512 1.00 77.56 87 PRO A C 1
ATOM 717 O O . PRO A 1 87 ? -0.461 -5.252 -11.199 1.00 77.56 87 PRO A O 1
ATOM 720 N N . ASN A 1 88 ? -1.577 -5.157 -9.243 1.00 81.12 88 ASN A N 1
ATOM 721 C CA . ASN A 1 88 ? -0.742 -6.146 -8.560 1.00 81.12 88 ASN A CA 1
ATOM 722 C C . ASN A 1 88 ? -1.016 -7.564 -9.087 1.00 81.12 88 ASN A C 1
ATOM 724 O O . ASN A 1 88 ? -1.667 -8.382 -8.444 1.00 81.12 88 ASN A O 1
ATOM 728 N N . THR A 1 89 ? -0.552 -7.818 -10.303 1.00 83.69 89 THR A N 1
ATOM 729 C CA . THR A 1 89 ? -0.739 -9.057 -11.046 1.00 83.69 89 THR A CA 1
ATOM 730 C C . THR A 1 89 ? 0.601 -9.509 -11.616 1.00 83.69 89 THR A C 1
ATOM 732 O O . THR A 1 89 ? 1.495 -8.681 -11.819 1.00 83.69 89 THR A O 1
ATOM 735 N N . PRO A 1 90 ? 0.757 -10.813 -11.878 1.00 89.62 90 PRO A N 1
ATOM 736 C CA . PRO A 1 90 ? 1.944 -11.331 -12.538 1.00 89.62 90 PRO A CA 1
ATOM 737 C C . PRO A 1 90 ? 2.267 -10.616 -13.850 1.00 89.62 90 PRO A C 1
ATOM 739 O O . PRO A 1 90 ? 1.377 -10.422 -14.678 1.00 89.62 90 PRO A O 1
ATOM 742 N N . PHE A 1 91 ? 3.542 -10.324 -14.087 1.00 89.69 91 PHE A N 1
ATOM 743 C CA . PHE A 1 91 ? 4.029 -9.662 -15.296 1.00 89.69 91 PHE A CA 1
ATOM 744 C C . PHE A 1 91 ? 5.190 -10.431 -15.927 1.00 89.69 91 PHE A C 1
ATOM 746 O O . PHE A 1 91 ? 5.972 -11.064 -15.228 1.00 89.69 91 PHE A O 1
ATOM 753 N N . SER A 1 92 ? 5.333 -10.359 -17.248 1.00 88.81 92 SER A N 1
ATOM 754 C CA . SER A 1 92 ? 6.472 -10.964 -17.947 1.00 88.81 92 SER A CA 1
ATOM 755 C C . SER A 1 92 ? 7.760 -10.178 -17.702 1.00 88.81 92 SER A C 1
ATOM 757 O O . SER A 1 92 ? 7.742 -8.941 -17.652 1.00 88.81 92 SER A O 1
ATOM 759 N N . GLY A 1 93 ? 8.884 -10.881 -17.604 1.00 86.81 93 GLY A N 1
ATOM 760 C CA . GLY A 1 93 ? 10.198 -10.260 -17.565 1.00 86.81 93 GLY A CA 1
ATOM 761 C C . GLY A 1 93 ? 11.321 -11.222 -17.932 1.00 86.81 93 GLY A C 1
ATOM 762 O O . GLY A 1 93 ? 11.314 -12.389 -17.559 1.00 86.81 93 GLY A O 1
ATOM 763 N N . ASN A 1 94 ? 12.310 -10.699 -18.651 1.00 89.44 94 ASN A N 1
ATOM 764 C CA . ASN A 1 94 ? 13.475 -11.464 -19.064 1.00 89.44 94 ASN A CA 1
ATOM 765 C C . ASN A 1 94 ? 14.390 -11.712 -17.856 1.00 89.44 94 ASN A C 1
ATOM 767 O O . ASN A 1 94 ? 14.981 -10.775 -17.323 1.00 89.44 94 ASN A O 1
ATOM 771 N N . LEU A 1 95 ? 14.561 -12.972 -17.449 1.00 88.44 95 LEU A N 1
ATOM 772 C CA . LEU A 1 95 ? 15.441 -13.335 -16.333 1.00 88.44 95 LEU A CA 1
ATOM 773 C C . LEU A 1 95 ? 16.914 -13.005 -16.589 1.00 88.44 95 LEU A C 1
ATOM 775 O O . LEU A 1 95 ? 17.705 -13.042 -15.651 1.00 88.44 95 LEU A O 1
ATOM 779 N N . LEU A 1 96 ? 17.309 -12.693 -17.828 1.00 89.38 96 LEU A N 1
ATOM 780 C CA . LEU A 1 96 ? 18.651 -12.226 -18.158 1.00 89.38 96 LEU A CA 1
ATOM 781 C C . LEU A 1 96 ? 18.863 -10.733 -17.890 1.00 89.38 96 LEU A C 1
ATOM 783 O O . LEU A 1 96 ? 20.024 -10.342 -17.738 1.00 89.38 96 LEU A O 1
ATOM 787 N N . ASP A 1 97 ? 17.788 -9.948 -17.782 1.00 92.12 97 ASP A N 1
ATOM 788 C CA . ASP A 1 97 ? 17.826 -8.511 -17.516 1.00 92.12 97 ASP A CA 1
ATOM 789 C C . ASP A 1 97 ? 18.530 -8.224 -16.169 1.00 92.12 97 ASP A C 1
ATOM 791 O O . ASP A 1 97 ? 18.206 -8.840 -15.145 1.00 92.12 97 ASP A O 1
ATOM 795 N N . PRO A 1 98 ? 19.520 -7.311 -16.138 1.00 93.56 98 PRO A N 1
ATOM 796 C CA . PRO A 1 98 ? 20.308 -7.045 -14.939 1.00 93.56 98 PRO A CA 1
ATOM 797 C C . PRO A 1 98 ? 19.492 -6.422 -13.796 1.00 93.56 98 PRO A C 1
ATOM 799 O O . PRO A 1 98 ? 19.767 -6.724 -12.632 1.00 93.56 98 PRO A O 1
ATOM 802 N N . VAL A 1 99 ? 18.484 -5.597 -14.102 1.00 93.56 99 VAL A N 1
ATOM 803 C CA . VAL A 1 99 ? 17.577 -4.984 -13.119 1.00 93.56 99 VAL A CA 1
ATOM 804 C C . VAL A 1 99 ? 16.694 -6.062 -12.496 1.00 93.56 99 VAL A C 1
ATOM 806 O O . VAL A 1 99 ? 16.628 -6.169 -11.270 1.00 93.56 99 VAL A O 1
ATOM 809 N N . ILE A 1 100 ? 16.095 -6.930 -13.318 1.00 93.19 100 ILE A N 1
ATOM 810 C CA . ILE A 1 100 ? 15.280 -8.058 -12.839 1.00 93.19 100 ILE A CA 1
ATOM 811 C C . ILE A 1 100 ? 16.119 -9.002 -11.974 1.00 93.19 100 ILE A C 1
ATOM 813 O O . ILE A 1 100 ? 15.736 -9.300 -10.840 1.00 93.19 100 ILE A O 1
ATOM 817 N N . LYS A 1 101 ? 17.299 -9.424 -12.451 1.00 92.38 101 LYS A N 1
ATOM 818 C CA . LYS A 1 101 ? 18.224 -10.275 -11.681 1.00 92.38 101 LYS A CA 1
ATOM 819 C C . LYS A 1 101 ? 18.568 -9.664 -10.328 1.00 92.38 101 LYS A C 1
ATOM 821 O O . LYS A 1 101 ? 18.602 -10.376 -9.323 1.00 92.38 101 LYS A O 1
ATOM 826 N N . LYS A 1 102 ? 18.840 -8.357 -10.289 1.00 92.56 102 LYS A N 1
ATOM 827 C CA . LYS A 1 102 ? 19.144 -7.639 -9.049 1.00 92.56 102 LYS A CA 1
ATOM 828 C C . LYS A 1 102 ? 17.945 -7.655 -8.099 1.00 92.56 102 LYS A C 1
ATOM 830 O O . LYS A 1 102 ? 18.117 -7.998 -6.934 1.00 92.56 102 LYS A O 1
ATOM 835 N N . PHE A 1 103 ? 16.742 -7.359 -8.581 1.00 92.94 103 PHE A N 1
ATOM 836 C CA . PHE A 1 103 ? 15.539 -7.334 -7.744 1.00 92.94 103 PHE A CA 1
ATOM 837 C C . PHE A 1 103 ? 15.113 -8.707 -7.231 1.00 92.94 103 PHE A C 1
ATOM 839 O O . PHE A 1 103 ? 14.645 -8.792 -6.096 1.00 92.94 103 PHE A O 1
ATOM 846 N N . ILE A 1 104 ? 15.350 -9.777 -7.995 1.00 92.19 104 ILE A N 1
ATOM 847 C CA . ILE A 1 104 ? 15.199 -11.152 -7.499 1.00 92.19 104 ILE A CA 1
ATOM 848 C C . ILE A 1 104 ? 16.187 -11.410 -6.356 1.00 92.19 104 ILE A C 1
ATOM 850 O O . ILE A 1 104 ? 15.787 -11.851 -5.282 1.00 92.19 104 ILE A O 1
ATOM 854 N N . LYS A 1 105 ? 17.473 -11.070 -6.534 1.00 90.69 105 LYS A N 1
ATOM 855 C CA . LYS A 1 105 ? 18.498 -11.234 -5.482 1.00 90.69 105 LYS A CA 1
ATOM 856 C C . LYS A 1 105 ? 18.209 -10.411 -4.225 1.00 90.69 105 LYS A C 1
ATOM 858 O O . LYS A 1 105 ? 18.530 -10.849 -3.125 1.00 90.69 105 LYS A O 1
ATOM 863 N N . MET A 1 106 ? 17.609 -9.234 -4.383 1.00 90.38 106 MET A N 1
ATOM 864 C CA . MET A 1 106 ? 17.167 -8.385 -3.272 1.00 90.38 106 MET A CA 1
ATOM 865 C C . MET A 1 106 ? 15.879 -8.891 -2.604 1.00 90.38 106 MET A C 1
ATOM 867 O O . MET A 1 106 ? 15.496 -8.365 -1.563 1.00 90.38 106 MET A O 1
ATOM 871 N N . GLY A 1 107 ? 15.200 -9.883 -3.188 1.00 90.75 107 GLY A N 1
ATOM 872 C CA . GLY A 1 107 ? 13.929 -10.405 -2.692 1.00 90.75 107 GLY A CA 1
ATOM 873 C C . GLY A 1 107 ? 12.734 -9.481 -2.939 1.00 90.75 107 GLY A C 1
ATOM 874 O O . GLY A 1 107 ? 11.701 -9.656 -2.297 1.00 90.75 107 GLY A O 1
ATOM 875 N N . LEU A 1 108 ? 12.837 -8.509 -3.852 1.00 91.88 108 LEU A N 1
ATOM 876 C CA . LEU A 1 108 ? 11.742 -7.584 -4.185 1.00 91.88 108 LEU A CA 1
ATOM 877 C C . LEU A 1 108 ? 10.695 -8.227 -5.099 1.00 91.88 108 LEU A C 1
ATOM 879 O O . LEU A 1 108 ? 9.496 -7.975 -4.957 1.00 91.88 108 LEU A O 1
ATOM 883 N N . ILE A 1 109 ? 11.165 -9.051 -6.035 1.00 92.94 109 ILE A N 1
ATOM 884 C CA . ILE A 1 109 ? 10.345 -9.789 -6.993 1.00 92.94 109 ILE A CA 1
ATOM 885 C C . ILE A 1 109 ? 10.742 -11.265 -6.986 1.00 92.94 109 ILE A C 1
ATOM 887 O O . ILE A 1 109 ? 11.884 -11.608 -6.690 1.00 92.94 109 ILE A O 1
ATOM 891 N N . THR A 1 110 ? 9.807 -12.133 -7.348 1.00 91.75 110 THR A N 1
ATOM 892 C CA . THR A 1 110 ? 10.003 -13.580 -7.453 1.00 91.75 110 THR A CA 1
ATOM 893 C C . THR A 1 110 ? 9.363 -14.100 -8.732 1.00 91.75 110 THR A C 1
ATOM 895 O O . THR A 1 110 ? 8.437 -13.484 -9.265 1.00 91.75 110 THR A O 1
ATOM 898 N N . THR A 1 111 ? 9.839 -15.240 -9.224 1.00 90.56 111 THR A N 1
ATOM 899 C CA . THR A 1 111 ? 9.125 -16.007 -10.246 1.00 90.56 111 THR A CA 1
ATOM 900 C C . THR A 1 111 ? 7.945 -16.734 -9.608 1.00 90.56 111 THR A C 1
ATOM 902 O O . THR A 1 111 ? 7.987 -17.085 -8.425 1.00 90.56 111 THR A O 1
ATOM 905 N N . ILE A 1 112 ? 6.876 -16.940 -10.377 1.00 84.50 112 ILE A N 1
ATOM 906 C CA . ILE A 1 112 ? 5.717 -17.724 -9.916 1.00 84.50 112 ILE A CA 1
ATOM 907 C C . ILE A 1 112 ? 6.051 -19.211 -9.921 1.00 84.50 112 ILE A C 1
ATOM 909 O O . ILE A 1 112 ? 5.678 -19.926 -9.000 1.00 84.50 112 ILE A O 1
ATOM 913 N N . ASN A 1 113 ? 6.795 -19.644 -10.940 1.00 74.06 113 ASN A N 1
ATOM 914 C CA . ASN A 1 113 ? 7.376 -20.973 -11.059 1.00 74.06 113 ASN A CA 1
ATOM 915 C C . ASN A 1 113 ? 8.788 -20.856 -11.641 1.00 74.06 113 ASN A C 1
ATOM 917 O O . ASN A 1 113 ? 9.093 -19.914 -12.368 1.00 74.06 113 ASN A O 1
ATOM 921 N N . THR A 1 114 ? 9.657 -21.827 -11.363 1.00 61.94 114 THR A N 1
ATOM 922 C CA . THR A 1 114 ? 11.058 -21.825 -11.832 1.00 61.94 114 THR A CA 1
ATOM 923 C C . THR A 1 114 ? 11.206 -21.840 -13.354 1.00 61.94 114 THR A C 1
ATOM 925 O O . THR A 1 114 ? 12.248 -21.438 -13.858 1.00 61.94 114 THR A O 1
ATOM 928 N N . ASN A 1 115 ? 10.167 -22.272 -14.074 1.00 66.25 115 ASN A N 1
ATOM 929 C CA . ASN A 1 115 ? 10.142 -22.355 -15.536 1.00 66.25 115 ASN A CA 1
ATOM 930 C C . ASN A 1 115 ? 9.363 -21.204 -16.191 1.00 66.25 115 ASN A C 1
ATOM 932 O O . ASN A 1 115 ? 9.199 -21.203 -17.407 1.00 66.25 115 ASN A O 1
ATOM 936 N N . ASP A 1 116 ? 8.826 -20.274 -15.398 1.00 66.25 116 ASP A N 1
ATOM 937 C CA . ASP A 1 116 ? 7.958 -19.208 -15.884 1.00 66.25 116 ASP A CA 1
ATOM 938 C C . ASP A 1 116 ? 8.702 -17.864 -15.863 1.00 66.25 116 ASP A C 1
ATOM 940 O O . ASP A 1 116 ? 9.216 -17.435 -14.829 1.00 66.25 116 ASP A O 1
ATOM 944 N N . GLU A 1 117 ? 8.730 -17.176 -17.007 1.00 76.69 117 GLU A N 1
ATOM 945 C CA . GLU A 1 117 ? 9.195 -15.785 -17.117 1.00 76.69 117 GLU A CA 1
ATOM 946 C C . GLU A 1 117 ? 8.189 -14.787 -16.516 1.00 76.69 117 GLU A C 1
ATOM 948 O O . GLU A 1 117 ? 8.376 -13.567 -16.582 1.00 76.69 117 GLU A O 1
ATOM 953 N N . ARG A 1 118 ? 7.095 -15.279 -15.922 1.00 90.06 118 ARG A N 1
ATOM 954 C CA . ARG A 1 118 ? 6.178 -14.473 -15.122 1.00 90.06 118 ARG A CA 1
ATOM 955 C C . ARG A 1 118 ? 6.723 -14.242 -13.720 1.00 90.06 118 ARG A C 1
ATOM 957 O O . ARG A 1 118 ? 6.934 -15.149 -12.911 1.00 90.06 118 ARG A O 1
ATOM 964 N N . LEU A 1 119 ? 6.863 -12.963 -13.432 1.00 92.06 119 LEU A N 1
ATOM 965 C CA . LEU A 1 119 ? 7.348 -12.390 -12.198 1.00 92.06 119 LEU A CA 1
ATOM 966 C C . LEU A 1 119 ? 6.191 -11.763 -11.425 1.00 92.06 119 LEU A C 1
ATOM 968 O O . LEU A 1 119 ? 5.193 -11.319 -11.991 1.00 92.06 119 LEU A O 1
ATOM 972 N N . THR A 1 120 ? 6.352 -11.680 -10.115 1.00 92.81 120 THR A N 1
ATOM 973 C CA . THR A 1 120 ? 5.469 -10.933 -9.220 1.00 92.81 120 THR A CA 1
ATOM 974 C C . THR A 1 120 ? 6.298 -10.281 -8.121 1.00 92.81 120 THR A C 1
ATOM 976 O O . THR A 1 120 ? 7.432 -10.687 -7.869 1.00 92.81 120 THR A O 1
ATOM 979 N N . PHE A 1 121 ? 5.749 -9.278 -7.440 1.00 92.69 121 PHE A N 1
ATOM 980 C CA . PHE A 1 121 ? 6.333 -8.819 -6.180 1.00 92.69 121 PHE A CA 1
ATOM 981 C C . PHE A 1 121 ? 6.300 -9.951 -5.150 1.00 92.69 121 PHE A C 1
ATOM 983 O O . PHE A 1 121 ? 5.323 -10.698 -5.082 1.00 92.69 121 PHE A O 1
ATOM 990 N N . SER A 1 122 ? 7.350 -10.062 -4.335 1.00 92.81 122 SER A N 1
ATOM 991 C CA . SER A 1 122 ? 7.498 -11.164 -3.370 1.00 92.81 122 SER A CA 1
ATOM 992 C C . SER A 1 122 ? 6.427 -11.180 -2.279 1.00 92.81 122 SER A C 1
ATOM 994 O O . SER A 1 122 ? 6.159 -12.226 -1.696 1.00 92.81 122 SER A O 1
ATOM 996 N N . ALA A 1 123 ? 5.840 -10.020 -1.979 1.00 91.44 123 ALA A N 1
ATOM 997 C CA . ALA A 1 123 ? 4.714 -9.867 -1.067 1.00 91.44 123 ALA A CA 1
ATOM 998 C C . ALA A 1 123 ? 3.983 -8.541 -1.348 1.00 91.44 123 ALA A C 1
ATOM 1000 O O . ALA A 1 123 ? 4.644 -7.564 -1.716 1.00 91.44 123 ALA A O 1
ATOM 1001 N N . PRO A 1 124 ? 2.662 -8.441 -1.119 1.00 89.50 124 PRO A N 1
ATOM 1002 C CA . PRO A 1 124 ? 1.939 -7.172 -1.212 1.00 89.50 124 PRO A CA 1
ATOM 1003 C C . PRO A 1 124 ? 2.537 -6.066 -0.338 1.00 89.50 124 PRO A C 1
ATOM 1005 O O . PRO A 1 124 ? 2.773 -4.969 -0.833 1.00 89.50 124 PRO A O 1
ATOM 1008 N N . ILE A 1 125 ? 2.944 -6.367 0.899 1.00 88.88 125 ILE A N 1
ATOM 1009 C CA . ILE A 1 125 ? 3.631 -5.377 1.743 1.00 88.88 125 ILE A CA 1
ATOM 1010 C C . ILE A 1 125 ? 4.969 -4.901 1.161 1.00 88.88 125 ILE A C 1
ATOM 1012 O O . ILE A 1 125 ? 5.336 -3.742 1.337 1.00 88.88 125 ILE A O 1
ATOM 1016 N N . MET A 1 126 ? 5.690 -5.748 0.414 1.00 91.12 126 MET A N 1
ATOM 1017 C CA . MET A 1 126 ? 6.912 -5.331 -0.287 1.00 91.12 126 MET A CA 1
ATOM 1018 C C . MET A 1 126 ? 6.596 -4.244 -1.315 1.00 91.12 126 MET A C 1
ATOM 1020 O O . MET A 1 126 ? 7.291 -3.234 -1.405 1.00 91.12 126 MET A O 1
ATOM 1024 N N . ARG A 1 127 ? 5.506 -4.439 -2.062 1.00 89.00 127 ARG A N 1
ATOM 1025 C CA . ARG A 1 127 ? 5.001 -3.489 -3.051 1.00 89.00 127 ARG A CA 1
ATOM 1026 C C . ARG A 1 127 ? 4.538 -2.181 -2.398 1.00 89.00 127 ARG A C 1
ATOM 1028 O O . ARG A 1 127 ? 4.857 -1.112 -2.921 1.00 89.00 127 ARG A O 1
ATOM 1035 N N . SER A 1 128 ? 3.859 -2.244 -1.251 1.00 85.25 128 SER A N 1
ATOM 1036 C CA . SER A 1 128 ? 3.453 -1.057 -0.483 1.00 85.25 128 SER A CA 1
ATOM 1037 C C . SER A 1 128 ? 4.665 -0.273 0.029 1.00 85.25 128 SER A C 1
ATOM 1039 O O . SER A 1 128 ? 4.722 0.942 -0.139 1.00 85.25 128 SER A O 1
ATOM 1041 N N . VAL A 1 129 ? 5.683 -0.947 0.578 1.00 87.44 129 VAL A N 1
ATOM 1042 C CA . VAL A 1 129 ? 6.924 -0.296 1.037 1.00 87.44 129 VAL A CA 1
ATOM 1043 C C . VAL A 1 129 ? 7.707 0.313 -0.131 1.00 87.44 129 VAL A C 1
ATOM 1045 O O . VAL A 1 129 ? 8.167 1.446 -0.026 1.00 87.44 129 VAL A O 1
ATOM 1048 N N . LEU A 1 130 ? 7.804 -0.372 -1.275 1.00 88.31 130 LEU A N 1
ATOM 1049 C CA . LEU A 1 130 ? 8.412 0.185 -2.491 1.00 88.31 130 LEU A CA 1
ATOM 1050 C C . LEU A 1 130 ? 7.656 1.410 -3.011 1.00 88.31 130 LEU A C 1
ATOM 1052 O O . LEU A 1 130 ? 8.276 2.406 -3.382 1.00 88.31 130 LEU A O 1
ATOM 1056 N N . SER A 1 131 ? 6.323 1.360 -3.006 1.00 84.62 131 SER A N 1
ATOM 1057 C CA . SER A 1 131 ? 5.482 2.512 -3.344 1.00 84.62 131 SER A CA 1
ATOM 1058 C C . SER A 1 131 ? 5.749 3.665 -2.392 1.00 84.62 131 SER A C 1
ATOM 1060 O O . SER A 1 131 ? 5.909 4.807 -2.823 1.00 84.62 131 SER A O 1
ATOM 1062 N N . ASN A 1 132 ? 5.881 3.351 -1.104 1.00 81.12 132 ASN A N 1
ATOM 1063 C CA . ASN A 1 132 ? 6.213 4.332 -0.097 1.00 81.12 132 ASN A CA 1
ATOM 1064 C C . ASN A 1 132 ? 7.580 4.971 -0.319 1.00 81.12 132 ASN A C 1
ATOM 1066 O O . ASN A 1 132 ? 7.711 6.176 -0.157 1.00 81.12 132 ASN A O 1
ATOM 1070 N N . TYR A 1 133 ? 8.563 4.183 -0.728 1.00 82.88 133 TYR A N 1
ATOM 1071 C CA . TYR A 1 133 ? 9.918 4.642 -0.985 1.00 82.88 133 TYR A CA 1
ATOM 1072 C C . TYR A 1 133 ? 10.018 5.511 -2.254 1.00 82.88 133 TYR A C 1
ATOM 1074 O O . TYR A 1 133 ? 10.689 6.541 -2.250 1.00 82.88 133 TYR A O 1
ATOM 1082 N N . LEU A 1 134 ? 9.333 5.127 -3.342 1.00 81.06 134 LEU A N 1
ATOM 1083 C CA . LEU A 1 134 ? 9.508 5.729 -4.675 1.00 81.06 134 LEU A CA 1
ATOM 1084 C C . LEU A 1 134 ? 8.528 6.856 -5.021 1.00 81.06 134 LEU A C 1
ATOM 1086 O O . LEU A 1 134 ? 8.854 7.696 -5.869 1.00 81.06 134 LEU A O 1
ATOM 1090 N N . PHE A 1 135 ? 7.341 6.865 -4.410 1.00 76.31 135 PHE A N 1
ATOM 1091 C CA . PHE A 1 135 ? 6.309 7.894 -4.589 1.00 76.31 135 PHE A CA 1
ATOM 1092 C C . PHE A 1 135 ? 6.251 8.814 -3.366 1.00 76.31 135 PHE A C 1
ATOM 1094 O O . PHE A 1 135 ? 5.197 9.026 -2.770 1.00 76.31 135 PHE A O 1
ATOM 1101 N N . ASN A 1 136 ? 7.406 9.354 -2.983 1.00 69.69 136 ASN A N 1
ATOM 1102 C CA . ASN A 1 136 ? 7.481 10.478 -2.058 1.00 69.69 136 ASN A CA 1
ATOM 1103 C C . ASN A 1 136 ? 7.531 11.777 -2.858 1.00 69.69 136 ASN A C 1
ATOM 1105 O O . ASN A 1 136 ? 8.264 11.891 -3.843 1.00 69.69 136 ASN A O 1
ATOM 1109 N N . ALA A 1 137 ? 6.738 12.760 -2.448 1.00 59.91 137 ALA A N 1
ATOM 1110 C CA . ALA A 1 137 ? 6.909 14.110 -2.949 1.00 59.91 137 ALA A CA 1
ATOM 1111 C C . ALA A 1 137 ? 8.227 14.700 -2.408 1.00 59.91 137 ALA A C 1
ATOM 1113 O O . ALA A 1 137 ? 8.608 14.390 -1.276 1.00 59.91 137 ALA A O 1
ATOM 1114 N N . PRO A 1 138 ? 8.926 15.544 -3.184 1.00 56.41 138 PRO A N 1
ATOM 1115 C CA . PRO A 1 138 ? 10.111 16.240 -2.698 1.00 56.41 138 PRO A CA 1
ATOM 1116 C C . PRO A 1 138 ? 9.795 17.037 -1.427 1.00 56.41 138 PRO A C 1
ATOM 1118 O O . PRO A 1 138 ? 8.770 17.717 -1.368 1.00 56.41 138 PRO A O 1
ATOM 1121 N N . LEU A 1 139 ? 10.715 17.018 -0.457 1.00 50.44 139 LEU A N 1
ATOM 1122 C CA . LEU A 1 139 ? 10.648 17.792 0.795 1.00 50.44 139 LEU A CA 1
ATOM 1123 C C . LEU A 1 139 ? 10.535 19.316 0.577 1.00 50.44 139 LEU A C 1
ATOM 1125 O O . LEU A 1 139 ? 10.255 20.050 1.515 1.00 50.44 139 LEU A O 1
ATOM 1129 N N . ASN A 1 140 ? 10.735 19.789 -0.658 1.00 49.91 140 ASN A N 1
ATOM 1130 C CA . ASN A 1 140 ? 10.643 21.200 -1.035 1.00 49.91 140 ASN A CA 1
ATOM 1131 C C . ASN A 1 140 ? 9.194 21.715 -1.114 1.00 49.91 140 ASN A C 1
ATOM 1133 O O . ASN A 1 140 ? 8.984 22.912 -1.294 1.00 49.91 140 ASN A O 1
ATOM 1137 N N . VAL A 1 141 ? 8.191 20.836 -1.023 1.00 57.97 141 VAL A N 1
ATOM 1138 C CA . VAL A 1 141 ? 6.808 21.257 -0.778 1.00 57.97 141 VAL A CA 1
ATOM 1139 C C . VAL A 1 141 ? 6.664 21.437 0.725 1.00 57.97 141 VAL A C 1
ATOM 1141 O O . VAL A 1 141 ? 6.819 20.461 1.457 1.00 57.97 141 VAL A O 1
ATOM 1144 N N . ASN A 1 142 ? 6.349 22.655 1.179 1.00 59.28 142 ASN A N 1
ATOM 1145 C CA . ASN A 1 142 ? 6.051 22.906 2.588 1.00 59.28 142 ASN A CA 1
ATOM 1146 C C . ASN A 1 142 ? 5.004 21.891 3.062 1.00 59.28 142 ASN A C 1
ATOM 1148 O O . ASN A 1 142 ? 3.851 21.893 2.606 1.00 59.28 142 ASN A O 1
ATOM 1152 N N . GLN A 1 143 ? 5.431 20.987 3.946 1.00 65.00 143 GLN A N 1
ATOM 1153 C CA . GLN A 1 143 ? 4.517 20.079 4.615 1.00 65.00 143 GLN A CA 1
ATOM 1154 C C . GLN A 1 143 ? 3.584 20.954 5.442 1.00 65.00 143 GLN A C 1
ATOM 1156 O O . GLN A 1 143 ? 4.013 21.718 6.303 1.00 65.00 143 GLN A O 1
ATOM 1161 N N . SER A 1 144 ? 2.308 20.928 5.085 1.00 71.06 144 SER A N 1
ATOM 1162 C CA . SER A 1 144 ? 1.274 21.706 5.755 1.00 71.06 144 SER A CA 1
ATOM 1163 C C . SER A 1 144 ? 0.245 20.681 6.191 1.00 71.06 144 SER A C 1
ATOM 1165 O O . SER A 1 144 ? -0.664 20.387 5.402 1.00 71.06 144 SER A O 1
ATOM 1167 N N . PRO A 1 145 ? 0.458 20.045 7.359 1.00 79.44 145 PRO A N 1
ATOM 1168 C CA . PRO A 1 145 ? -0.431 19.002 7.834 1.00 79.44 145 PRO A CA 1
ATOM 1169 C C . PRO A 1 145 ? -1.853 19.550 7.904 1.00 79.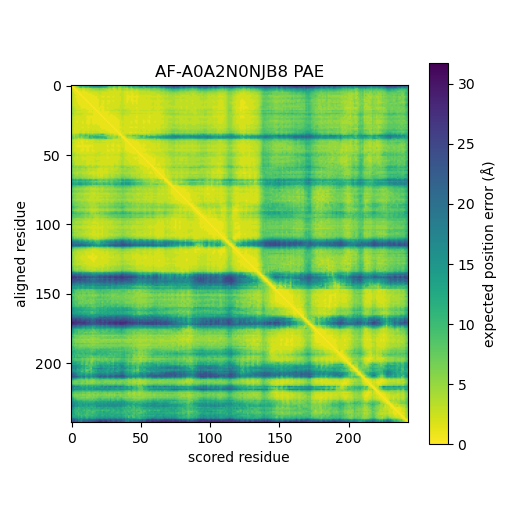44 145 PRO A C 1
ATOM 1171 O O . PRO A 1 145 ? -2.075 20.732 8.187 1.00 79.44 145 PRO A O 1
ATOM 1174 N N . SER A 1 146 ? -2.805 18.699 7.552 1.00 82.62 146 SER A N 1
ATOM 1175 C CA . SER A 1 146 ? -4.221 19.053 7.569 1.00 82.62 146 SER A CA 1
ATOM 1176 C C . SER A 1 146 ? -4.815 18.700 8.924 1.00 82.62 146 SER A C 1
ATOM 1178 O O . SER A 1 146 ? -4.476 17.670 9.506 1.00 82.62 146 SER A O 1
ATOM 1180 N N . SER A 1 147 ? -5.709 19.550 9.414 1.00 80.06 147 SER A N 1
ATOM 1181 C CA . SER A 1 147 ? -6.357 19.390 10.718 1.00 80.06 147 SER A CA 1
ATOM 1182 C C . SER A 1 147 ? -7.675 18.615 10.638 1.00 80.06 147 SER A C 1
ATOM 1184 O O . SER A 1 147 ? -8.083 17.975 11.604 1.00 80.06 147 SER A O 1
ATOM 1186 N N . THR A 1 148 ? -8.332 18.638 9.475 1.00 87.06 148 THR A N 1
ATOM 1187 C CA . THR A 1 148 ? -9.620 17.977 9.229 1.00 87.06 148 THR A CA 1
ATOM 1188 C C . THR A 1 148 ? -9.561 17.071 8.003 1.00 87.06 148 THR A C 1
ATOM 1190 O O . THR A 1 148 ? -8.657 17.184 7.171 1.00 87.06 148 THR A O 1
ATOM 1193 N N . PHE A 1 149 ? -10.535 16.163 7.879 1.00 88.00 149 PHE A N 1
ATOM 1194 C CA . PHE A 1 149 ? -10.631 15.285 6.712 1.00 88.00 149 PHE A CA 1
ATOM 1195 C C . PHE A 1 149 ? -10.912 16.072 5.426 1.00 88.00 149 PHE A C 1
ATOM 1197 O O . PHE A 1 149 ? -10.274 15.821 4.408 1.00 88.00 149 PHE A O 1
ATOM 1204 N N . ASP A 1 150 ? -11.794 17.070 5.486 1.00 89.94 150 ASP A N 1
ATOM 1205 C CA . ASP A 1 150 ? -12.139 17.900 4.327 1.00 89.94 150 ASP A CA 1
ATOM 1206 C C . ASP A 1 150 ? -10.938 18.718 3.841 1.00 89.94 150 ASP A C 1
ATOM 1208 O O . ASP A 1 150 ? -10.646 18.755 2.645 1.00 89.94 150 ASP A O 1
ATOM 1212 N N . GLU A 1 151 ? -10.190 19.322 4.771 1.00 89.19 151 GLU A N 1
ATOM 1213 C CA . GLU A 1 151 ? -8.951 20.037 4.456 1.00 89.19 151 GLU A CA 1
ATOM 1214 C C . GLU A 1 151 ? -7.906 19.094 3.848 1.00 89.19 151 GLU A C 1
ATOM 1216 O O . GLU A 1 151 ? -7.267 19.439 2.851 1.00 89.19 151 GLU A O 1
ATOM 1221 N N . PHE A 1 152 ? -7.763 17.892 4.413 1.00 89.69 152 PHE A N 1
ATOM 1222 C CA . PHE A 1 152 ? -6.874 16.863 3.886 1.00 89.69 152 PHE A CA 1
ATOM 1223 C C . PHE A 1 152 ? -7.226 16.525 2.437 1.00 89.69 152 PHE A C 1
ATOM 1225 O O . PHE A 1 152 ? -6.369 16.640 1.557 1.00 89.69 152 PHE A O 1
ATOM 1232 N N . LEU A 1 153 ? -8.488 16.180 2.165 1.00 90.81 153 LEU A N 1
ATOM 1233 C CA . LEU A 1 153 ? -8.955 15.845 0.821 1.00 90.81 153 LEU A CA 1
ATOM 1234 C C . LEU A 1 153 ? -8.737 17.002 -0.158 1.00 90.81 153 LEU A C 1
ATOM 1236 O O . LEU A 1 153 ? -8.152 16.786 -1.221 1.00 90.81 153 LEU A O 1
ATOM 1240 N N . LEU A 1 154 ? -9.123 18.227 0.204 1.00 90.00 154 LEU A N 1
ATOM 1241 C CA . LEU A 1 154 ? -8.949 19.394 -0.659 1.00 90.00 154 LEU A CA 1
ATOM 1242 C C . LEU A 1 154 ? -7.474 19.599 -1.029 1.00 90.00 154 LEU A C 1
ATOM 1244 O O . LEU A 1 154 ? -7.124 19.638 -2.212 1.00 90.00 154 LEU A O 1
ATOM 1248 N N . ARG A 1 155 ? -6.585 19.633 -0.031 1.00 88.81 155 ARG A N 1
ATOM 1249 C CA . ARG A 1 155 ? -5.159 19.881 -0.264 1.00 88.81 155 ARG A CA 1
ATOM 1250 C C . ARG A 1 155 ? -4.469 18.742 -1.018 1.00 88.81 155 ARG A C 1
ATOM 1252 O O . ARG A 1 155 ? -3.507 18.996 -1.747 1.00 88.81 155 ARG A O 1
ATOM 1259 N N . THR A 1 156 ? -4.925 17.488 -0.877 1.00 90.00 156 THR A N 1
ATOM 1260 C CA . THR A 1 156 ? -4.389 16.378 -1.691 1.00 90.00 156 THR A CA 1
ATOM 1261 C C . THR A 1 156 ? -4.626 16.606 -3.181 1.00 90.00 156 THR A C 1
ATOM 1263 O O . THR A 1 156 ? -3.716 16.361 -3.974 1.00 90.00 156 THR A O 1
ATOM 1266 N N . ILE A 1 157 ? -5.808 17.112 -3.550 1.00 89.19 157 ILE A N 1
ATOM 1267 C CA . ILE A 1 157 ? -6.209 17.374 -4.936 1.00 89.19 157 ILE A CA 1
ATOM 1268 C C . ILE A 1 157 ? -5.458 18.593 -5.482 1.00 89.19 157 ILE A C 1
ATOM 1270 O O . ILE A 1 157 ? -4.882 18.514 -6.566 1.00 89.19 157 ILE A O 1
ATOM 1274 N N . GLU A 1 158 ? -5.385 19.686 -4.715 1.00 88.75 158 GLU A N 1
ATOM 1275 C CA . GLU A 1 158 ? -4.668 20.916 -5.102 1.00 88.75 158 GLU A CA 1
ATOM 1276 C C . GLU A 1 158 ? -3.190 20.674 -5.437 1.00 88.75 158 GLU A C 1
ATOM 1278 O O . GLU A 1 158 ? -2.608 21.362 -6.275 1.00 88.75 158 GLU A O 1
ATOM 1283 N N . ARG A 1 159 ? -2.568 19.684 -4.790 1.00 87.88 159 ARG A N 1
ATOM 1284 C CA . ARG A 1 159 ? -1.146 19.363 -4.969 1.00 87.88 159 ARG A CA 1
ATOM 1285 C C . ARG A 1 159 ? -0.874 18.355 -6.088 1.00 87.88 159 ARG A C 1
ATOM 1287 O O . ARG A 1 159 ? 0.298 18.048 -6.344 1.00 87.88 159 ARG A O 1
ATOM 1294 N N . MET A 1 160 ? -1.911 17.825 -6.745 1.00 87.69 160 MET A N 1
ATOM 1295 C CA . MET A 1 160 ? -1.741 16.915 -7.882 1.00 87.69 160 MET A CA 1
ATOM 1296 C C . MET A 1 160 ? -1.123 17.659 -9.069 1.00 87.69 160 MET A C 1
ATOM 1298 O O . MET A 1 160 ? -1.498 18.774 -9.423 1.00 87.69 160 MET A O 1
ATOM 1302 N N . SER A 1 161 ? -0.146 17.028 -9.705 1.00 84.56 161 SER A N 1
ATOM 1303 C CA . SER A 1 161 ? 0.595 17.585 -10.824 1.00 84.56 161 SER A CA 1
ATOM 1304 C C . SER A 1 161 ? -0.196 17.426 -12.115 1.00 84.56 161 SER A C 1
ATOM 1306 O O . SER A 1 161 ? -0.389 16.318 -12.623 1.00 84.56 161 SER A O 1
ATOM 1308 N N . SER A 1 162 ? -0.614 18.553 -12.692 1.00 81.50 162 SER A N 1
ATOM 1309 C CA . SER A 1 162 ? -1.320 18.547 -13.975 1.00 81.50 162 SER A CA 1
ATOM 1310 C C . SER A 1 162 ? -0.486 17.944 -15.111 1.00 81.50 162 SER A C 1
ATOM 1312 O O . SER A 1 162 ? -1.055 17.295 -15.985 1.00 81.50 162 SER A O 1
ATOM 1314 N N . SER A 1 163 ? 0.844 18.106 -15.103 1.00 80.62 163 SER A N 1
ATOM 1315 C CA . SER A 1 163 ? 1.727 17.494 -16.105 1.00 80.62 163 SER A CA 1
ATOM 1316 C C . SER A 1 163 ? 1.798 15.980 -15.935 1.00 80.62 163 SER A C 1
ATOM 1318 O O . SER A 1 163 ? 1.582 15.262 -16.907 1.00 80.62 163 SER A O 1
ATOM 1320 N N . THR A 1 164 ? 1.973 15.492 -14.700 1.00 79.12 164 THR A N 1
ATOM 1321 C CA . THR A 1 164 ? 1.969 14.050 -14.403 1.00 79.12 164 THR A CA 1
ATOM 1322 C C . THR A 1 164 ? 0.673 13.411 -14.884 1.00 79.12 164 THR A C 1
ATOM 1324 O O . THR A 1 164 ? 0.706 12.374 -15.538 1.00 79.12 164 THR A O 1
ATOM 1327 N N . LEU A 1 165 ? -0.475 14.040 -14.616 1.00 80.50 165 LEU A N 1
ATOM 1328 C CA . LEU A 1 165 ? -1.768 13.535 -15.075 1.00 80.50 165 LEU A CA 1
ATOM 1329 C C . LEU A 1 165 ? -1.870 13.553 -16.608 1.00 80.50 165 LEU A C 1
ATOM 1331 O O . LEU A 1 165 ? -2.200 12.531 -17.201 1.00 80.50 165 LEU A O 1
ATOM 1335 N N . LYS A 1 166 ? -1.521 14.661 -17.272 1.00 75.12 166 LYS A N 1
ATOM 1336 C CA . LYS A 1 166 ? -1.573 14.772 -18.745 1.00 75.12 166 LYS A CA 1
ATOM 1337 C C . LYS A 1 166 ? -0.698 13.746 -19.465 1.00 75.12 166 LYS A C 1
ATOM 1339 O O . LYS A 1 166 ? -1.083 13.259 -20.522 1.00 75.12 166 LYS A O 1
ATOM 1344 N N . GLU A 1 167 ? 0.453 13.404 -18.898 1.00 72.50 167 GLU A N 1
ATOM 1345 C CA . GLU A 1 167 ? 1.380 12.409 -19.456 1.00 72.50 167 GLU A CA 1
ATOM 1346 C C . GLU A 1 167 ? 0.956 10.958 -19.159 1.00 72.50 167 GLU A C 1
ATOM 1348 O O . GLU A 1 167 ? 1.525 10.016 -19.704 1.00 72.50 167 GLU A O 1
ATOM 1353 N N . SER A 1 168 ? -0.073 10.765 -18.328 1.00 67.88 168 SER A N 1
ATOM 1354 C CA . SER A 1 168 ? -0.534 9.461 -17.831 1.00 67.88 168 SER A CA 1
ATOM 1355 C C . SER A 1 168 ? -1.804 8.937 -18.512 1.00 67.88 168 SER A C 1
ATOM 1357 O O . SER A 1 168 ? -2.541 8.119 -17.944 1.00 67.88 168 SER A O 1
ATOM 1359 N N . LEU A 1 169 ? -2.085 9.418 -19.723 1.00 62.38 169 LEU A N 1
ATOM 1360 C CA . LEU A 1 169 ? -3.215 8.957 -20.526 1.00 62.38 169 LEU A CA 1
ATOM 1361 C C . LEU A 1 169 ? -3.028 7.477 -20.905 1.00 62.38 169 LEU A C 1
ATOM 1363 O O . LEU A 1 169 ? -1.968 7.059 -21.368 1.00 62.38 169 LEU A O 1
ATOM 1367 N N . GLY A 1 170 ? -4.061 6.668 -20.663 1.00 60.66 170 GLY A N 1
ATOM 1368 C CA . GLY A 1 170 ? -4.087 5.253 -21.035 1.00 60.66 170 GLY A CA 1
ATOM 1369 C C . GLY A 1 170 ? -4.423 5.042 -22.517 1.00 60.66 170 GLY A C 1
ATOM 1370 O O . GLY A 1 170 ? -4.310 5.943 -23.344 1.00 60.66 170 GLY A O 1
ATOM 1371 N N . LYS A 1 171 ? -4.902 3.840 -22.879 1.00 52.34 171 LYS A N 1
ATOM 1372 C CA . LYS A 1 171 ? -5.532 3.624 -24.195 1.00 52.34 171 LYS A CA 1
ATOM 1373 C C . LYS A 1 171 ? -6.855 4.411 -24.252 1.00 52.34 171 LYS A C 1
ATOM 1375 O O . LYS A 1 171 ? -7.862 3.939 -23.733 1.00 52.34 171 LYS A O 1
ATOM 1380 N N . GLY A 1 172 ? -6.833 5.603 -24.855 1.00 57.81 172 GLY A N 1
ATOM 1381 C CA . GLY A 1 172 ? -7.973 6.524 -24.993 1.00 57.81 172 GLY A CA 1
ATOM 1382 C C . GLY A 1 172 ? -7.655 7.942 -24.496 1.00 57.81 172 GLY A C 1
ATOM 1383 O O . GLY A 1 172 ? -6.504 8.266 -24.233 1.00 57.81 172 GLY A O 1
ATOM 1384 N N . SER A 1 173 ? -8.679 8.786 -24.334 1.00 57.69 173 SER A N 1
ATOM 1385 C CA . SER A 1 173 ? -8.572 10.138 -23.747 1.00 57.69 173 SER A CA 1
ATOM 1386 C C . SER A 1 173 ? -8.664 10.151 -22.212 1.00 57.69 173 SER A C 1
ATOM 1388 O O . SER A 1 173 ? -8.887 11.201 -21.617 1.00 57.69 173 SER A O 1
ATOM 1390 N N . TYR A 1 174 ? -8.536 8.990 -21.563 1.00 64.88 174 TYR A N 1
ATOM 1391 C CA . TYR A 1 174 ? -8.774 8.824 -20.128 1.00 64.88 174 TYR A CA 1
ATOM 1392 C C . TYR A 1 174 ? -7.485 8.488 -19.376 1.00 64.88 174 TYR A C 1
ATOM 1394 O O . TYR A 1 174 ? -6.631 7.747 -19.869 1.00 64.88 174 TYR A O 1
ATOM 1402 N N . LEU A 1 175 ? -7.374 8.996 -18.148 1.00 69.94 175 LEU A N 1
ATOM 1403 C CA . LEU A 1 175 ? -6.280 8.679 -17.233 1.00 69.94 175 LEU A CA 1
ATOM 1404 C C . LEU A 1 175 ? -6.336 7.206 -16.814 1.00 69.94 175 LEU A C 1
ATOM 1406 O O . LEU A 1 175 ? -7.411 6.677 -16.518 1.00 69.94 175 LEU A O 1
ATOM 1410 N N . TYR A 1 176 ? -5.178 6.549 -16.746 1.00 76.06 176 TYR A N 1
ATOM 1411 C CA . TYR A 1 176 ? -5.100 5.203 -16.185 1.00 76.06 176 TYR A CA 1
ATOM 1412 C C . TYR A 1 176 ? -5.391 5.233 -14.679 1.00 76.06 176 TYR A C 1
ATOM 1414 O O . TYR A 1 176 ? -4.781 6.025 -13.961 1.00 76.06 176 TYR A O 1
ATOM 1422 N N . GLU A 1 177 ? -6.306 4.372 -14.212 1.00 80.62 177 GLU A N 1
ATOM 1423 C CA . GLU A 1 177 ? -6.846 4.403 -12.842 1.00 80.62 177 GLU A CA 1
ATOM 1424 C C . GLU A 1 177 ? -5.755 4.451 -11.779 1.00 80.62 177 GLU A C 1
ATOM 1426 O O . GLU A 1 177 ? -5.652 5.385 -10.984 1.00 80.62 177 GLU A O 1
ATOM 1431 N N . ARG A 1 178 ? -4.843 3.486 -11.874 1.00 81.00 178 ARG A N 1
ATOM 1432 C CA . ARG A 1 178 ? -3.739 3.367 -10.938 1.00 81.00 178 ARG A CA 1
ATOM 1433 C C . ARG A 1 178 ? -2.806 4.575 -10.967 1.00 81.00 178 ARG A C 1
ATOM 1435 O O . ARG A 1 178 ? -2.184 4.879 -9.954 1.00 81.00 178 ARG A O 1
ATOM 1442 N N . THR A 1 179 ? -2.690 5.277 -12.090 1.00 81.81 179 THR A N 1
ATOM 1443 C CA . THR A 1 179 ? -1.764 6.404 -12.177 1.00 81.81 179 THR A CA 1
ATOM 1444 C C . THR A 1 179 ? -2.257 7.613 -11.405 1.00 81.81 179 THR A C 1
ATOM 1446 O O . THR A 1 179 ? -1.492 8.183 -10.631 1.00 81.81 179 THR A O 1
ATOM 1449 N N . TRP A 1 180 ? -3.530 7.981 -11.549 1.00 84.12 180 TRP A N 1
ATOM 1450 C CA . TRP A 1 180 ? -4.067 9.101 -10.783 1.00 84.12 180 TRP A CA 1
ATOM 1451 C C . TRP A 1 180 ? -4.271 8.733 -9.302 1.00 84.12 180 TRP A C 1
ATOM 1453 O O . TRP A 1 180 ? -4.085 9.595 -8.446 1.00 84.12 180 TRP A O 1
ATOM 1463 N N . GLN A 1 181 ? -4.517 7.455 -8.973 1.00 87.56 181 GLN A N 1
ATOM 1464 C CA . GLN A 1 181 ? -4.466 6.954 -7.590 1.00 87.56 181 GLN A CA 1
ATOM 1465 C C . GLN A 1 181 ? -3.067 7.123 -6.972 1.00 87.56 181 GLN A C 1
ATOM 1467 O O . GLN A 1 181 ? -2.932 7.632 -5.862 1.00 87.56 181 GLN A O 1
ATOM 1472 N N . MET A 1 182 ? -2.001 6.733 -7.683 1.00 86.56 182 MET A N 1
ATOM 1473 C CA . MET A 1 182 ? -0.627 6.894 -7.187 1.00 86.56 182 MET A CA 1
ATOM 1474 C C . MET A 1 182 ? -0.187 8.361 -7.129 1.00 86.56 182 MET A C 1
ATOM 1476 O O . MET A 1 182 ? 0.626 8.721 -6.277 1.00 86.56 182 MET A O 1
ATOM 1480 N N . GLU A 1 183 ? -0.736 9.214 -7.991 1.00 87.56 183 GLU A N 1
ATOM 1481 C CA . GLU A 1 183 ? -0.532 10.658 -7.907 1.00 87.56 183 GLU A CA 1
ATOM 1482 C C . GLU A 1 183 ? -1.217 11.254 -6.672 1.00 87.56 183 GLU A C 1
ATOM 1484 O O . GLU A 1 183 ? -0.587 12.022 -5.947 1.00 87.56 183 GLU A O 1
ATOM 1489 N N . TRP A 1 184 ? -2.449 10.836 -6.368 1.00 90.00 184 TRP A N 1
ATOM 1490 C CA . TRP A 1 184 ? -3.121 11.199 -5.119 1.00 90.00 184 TRP A CA 1
ATOM 1491 C C . TRP A 1 184 ? -2.334 10.705 -3.897 1.00 90.00 184 TRP A C 1
ATOM 1493 O O . TRP A 1 184 ? -2.098 11.454 -2.956 1.00 90.00 184 TRP A O 1
ATOM 1503 N N . PHE A 1 185 ? -1.830 9.468 -3.927 1.00 89.00 185 PHE A N 1
ATOM 1504 C CA . PHE A 1 185 ? -1.004 8.921 -2.847 1.00 89.00 185 PHE A CA 1
ATOM 1505 C C . PHE A 1 185 ? 0.262 9.751 -2.600 1.00 89.00 185 PHE A C 1
ATOM 1507 O O . PHE A 1 185 ? 0.630 10.026 -1.456 1.00 89.00 185 PHE A O 1
ATOM 1514 N N . ARG A 1 186 ? 0.926 10.182 -3.680 1.00 88.00 186 ARG A N 1
ATOM 1515 C CA . ARG A 1 186 ? 2.115 11.039 -3.615 1.00 88.00 186 ARG A CA 1
ATOM 1516 C C . ARG A 1 186 ? 1.803 12.374 -2.937 1.00 88.00 186 ARG A C 1
ATOM 1518 O O . ARG A 1 186 ? 2.626 12.857 -2.160 1.00 88.00 186 ARG A O 1
ATOM 1525 N N . THR A 1 187 ? 0.652 12.981 -3.227 1.00 88.19 187 THR A N 1
ATOM 1526 C CA . THR A 1 187 ? 0.269 14.286 -2.666 1.00 88.19 187 THR A CA 1
ATOM 1527 C C . THR A 1 187 ? -0.285 14.177 -1.254 1.00 88.19 187 THR A C 1
ATOM 1529 O O . THR A 1 187 ? 0.053 15.024 -0.427 1.00 88.19 187 THR A O 1
ATOM 1532 N N . ALA A 1 188 ? -1.023 13.110 -0.936 1.00 89.00 188 ALA A N 1
ATOM 1533 C CA . ALA A 1 188 ? -1.508 12.794 0.407 1.00 89.00 188 ALA A CA 1
ATOM 1534 C C . ALA A 1 188 ? -0.390 12.854 1.450 1.00 89.00 188 ALA A C 1
ATOM 1536 O O . ALA A 1 188 ? -0.537 13.481 2.495 1.00 89.00 188 ALA A O 1
ATOM 1537 N N . LYS A 1 189 ? 0.785 12.321 1.114 1.00 85.19 189 LYS A N 1
ATOM 1538 C CA . LYS A 1 189 ? 1.976 12.353 1.975 1.00 85.19 189 LYS A CA 1
ATOM 1539 C C . LYS A 1 189 ? 2.519 13.744 2.297 1.00 85.19 189 LYS A C 1
ATOM 1541 O O . LYS A 1 189 ? 3.307 13.881 3.221 1.00 85.19 189 LYS A O 1
ATOM 1546 N N . THR A 1 190 ? 2.147 14.770 1.536 1.00 85.00 190 THR A N 1
ATOM 1547 C CA . THR A 1 190 ? 2.625 16.146 1.765 1.00 85.00 190 THR A CA 1
ATOM 1548 C C . THR A 1 190 ? 1.736 16.951 2.708 1.00 85.00 190 THR A C 1
ATOM 1550 O O . THR A 1 190 ? 2.150 18.010 3.182 1.00 85.00 190 THR A O 1
ATOM 1553 N N . VAL A 1 191 ? 0.506 16.489 2.930 1.00 86.25 191 VAL A N 1
ATOM 1554 C CA . VAL A 1 191 ? -0.549 17.192 3.689 1.00 86.25 191 VAL A CA 1
ATOM 1555 C C . VAL A 1 191 ? -1.139 16.323 4.785 1.00 86.25 191 VAL A C 1
ATOM 1557 O O . VAL A 1 191 ? -2.155 16.683 5.384 1.00 86.25 191 VAL A O 1
ATOM 1560 N N . ILE A 1 192 ? -0.532 15.160 5.002 1.00 85.62 192 ILE A N 1
ATOM 1561 C CA . ILE A 1 192 ? -0.990 14.187 5.971 1.00 85.62 192 ILE A CA 1
ATOM 1562 C C . ILE A 1 192 ? -1.071 14.833 7.359 1.00 85.62 192 ILE A C 1
ATOM 1564 O O . ILE A 1 192 ? -0.199 15.647 7.679 1.00 85.62 192 ILE A O 1
ATOM 1568 N N . PRO A 1 193 ? -2.113 14.542 8.160 1.00 82.75 193 PRO A N 1
ATOM 1569 C CA . PRO A 1 193 ? -2.202 15.075 9.512 1.00 82.75 193 PRO A CA 1
ATOM 1570 C C . PRO A 1 193 ? -0.962 14.742 10.346 1.00 82.75 193 PRO A C 1
ATOM 1572 O O . PRO A 1 193 ? -0.260 13.760 10.088 1.00 82.75 193 PRO A O 1
ATOM 1575 N N . GLU A 1 194 ? -0.694 15.555 11.364 1.00 78.75 194 GLU A N 1
ATOM 1576 C CA . GLU A 1 194 ? 0.403 15.271 12.288 1.00 78.75 194 GLU A CA 1
ATOM 1577 C C . GLU A 1 194 ? 0.210 13.905 12.953 1.00 78.75 194 GLU A C 1
ATOM 1579 O O . GLU A 1 194 ? -0.898 13.538 13.345 1.00 78.75 194 GLU A O 1
ATOM 1584 N N . A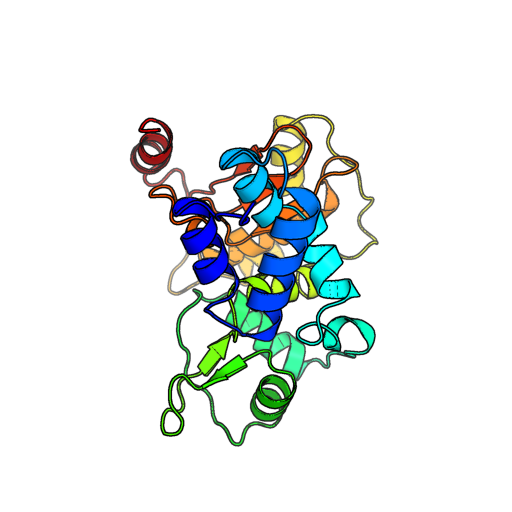SN A 1 195 ? 1.305 13.152 13.077 1.00 77.06 195 ASN A N 1
ATOM 1585 C CA . ASN A 1 195 ? 1.323 11.790 13.623 1.00 77.06 195 ASN A CA 1
ATOM 1586 C C . ASN A 1 195 ? 0.449 10.780 12.860 1.00 77.06 195 ASN A C 1
ATOM 1588 O O . ASN A 1 195 ? 0.158 9.710 13.393 1.00 77.06 195 ASN A O 1
ATOM 1592 N N . ALA A 1 196 ? 0.048 11.097 11.625 1.00 82.94 196 ALA A N 1
ATOM 1593 C CA . ALA A 1 196 ? -0.728 10.200 10.790 1.00 82.94 196 ALA A CA 1
ATOM 1594 C C . ALA A 1 196 ? 0.101 9.528 9.693 1.00 82.94 196 ALA A C 1
ATOM 1596 O O . ALA A 1 196 ? 1.181 9.984 9.309 1.00 82.94 196 ALA A O 1
ATOM 1597 N N . SER A 1 197 ? -0.437 8.438 9.151 1.00 80.12 197 SER A N 1
ATOM 1598 C CA . SER A 1 197 ? 0.154 7.716 8.030 1.00 80.12 197 SER A CA 1
ATOM 1599 C C . SER A 1 197 ? -0.860 7.335 6.966 1.00 80.12 197 SER A C 1
ATOM 1601 O O . SER A 1 197 ? -2.042 7.209 7.255 1.00 80.12 197 SER A O 1
ATOM 1603 N N . VAL A 1 198 ? -0.404 7.202 5.717 1.00 84.12 198 VAL A N 1
ATOM 1604 C CA . VAL A 1 198 ? -1.243 6.795 4.588 1.00 84.12 198 VAL A CA 1
ATOM 1605 C C . VAL A 1 198 ? -0.705 5.497 4.005 1.00 84.12 198 VAL A C 1
ATOM 1607 O O . VAL A 1 198 ? 0.450 5.408 3.581 1.00 84.12 198 VAL A O 1
ATOM 1610 N N . SER A 1 199 ? -1.567 4.492 3.969 1.00 79.50 199 SER A N 1
ATOM 1611 C CA . SER A 1 199 ? -1.294 3.164 3.433 1.00 79.50 199 SER A CA 1
ATOM 1612 C C . SER A 1 199 ? -2.081 2.971 2.142 1.00 79.50 199 SER A C 1
ATOM 1614 O O . SER A 1 199 ? -3.269 3.280 2.080 1.00 79.50 199 SER A O 1
ATOM 1616 N N . SER A 1 200 ? -1.417 2.459 1.108 1.00 78.62 200 SER A N 1
ATOM 1617 C CA . SER A 1 200 ? -2.035 2.050 -0.159 1.00 78.62 200 SER A CA 1
ATOM 1618 C C . SER A 1 200 ? -2.248 0.537 -0.201 1.00 78.62 200 SER A C 1
ATOM 1620 O O . SER A 1 200 ? -1.594 -0.205 0.536 1.00 78.62 200 SER A O 1
ATOM 1622 N N . ASP A 1 201 ? -3.135 0.076 -1.087 1.00 70.56 201 ASP A N 1
ATOM 1623 C CA . ASP A 1 201 ? -3.402 -1.353 -1.336 1.00 70.56 201 ASP A CA 1
ATOM 1624 C C . ASP A 1 201 ? -3.988 -2.095 -0.109 1.00 70.56 201 ASP A C 1
ATOM 1626 O O . ASP A 1 201 ? -3.736 -3.282 0.134 1.00 70.56 201 ASP A O 1
ATOM 1630 N N . VAL A 1 202 ? -4.805 -1.388 0.680 1.00 68.38 202 VAL A N 1
ATOM 1631 C CA . VAL A 1 202 ? -5.326 -1.877 1.967 1.00 68.38 202 VAL A CA 1
ATOM 1632 C C . VAL A 1 202 ? -6.486 -2.852 1.770 1.00 68.38 202 VAL A C 1
ATOM 1634 O O . VAL A 1 202 ? -6.489 -3.916 2.384 1.00 68.38 202 VAL A O 1
ATOM 1637 N N . GLY A 1 203 ? -7.421 -2.583 0.852 1.00 63.00 203 GLY A N 1
ATOM 1638 C CA . GLY A 1 203 ? -8.589 -3.453 0.643 1.00 63.00 203 GLY A CA 1
ATOM 1639 C C . GLY A 1 203 ? -8.245 -4.926 0.366 1.00 63.00 203 GLY A C 1
ATOM 1640 O O . GLY A 1 203 ? -8.806 -5.832 0.982 1.00 63.00 203 GLY A O 1
ATOM 1641 N N . GLY A 1 204 ? -7.256 -5.182 -0.500 1.00 60.34 204 GLY A N 1
ATOM 1642 C CA . GLY A 1 204 ? -6.800 -6.548 -0.798 1.00 60.34 204 GLY A CA 1
ATOM 1643 C C . GLY A 1 204 ? -6.127 -7.236 0.396 1.00 60.34 204 GLY A C 1
ATOM 1644 O O . GLY A 1 204 ? -6.286 -8.442 0.596 1.00 60.34 204 GLY A O 1
ATOM 1645 N N . SER A 1 205 ? -5.434 -6.461 1.231 1.00 58.34 205 SER A N 1
ATOM 1646 C CA . SER A 1 205 ? -4.725 -6.960 2.412 1.00 58.34 205 SER A CA 1
ATOM 1647 C C . SER A 1 205 ? -5.676 -7.398 3.529 1.00 58.34 205 SER A C 1
ATOM 1649 O O . SER A 1 205 ? -5.338 -8.306 4.275 1.00 58.34 205 SER A O 1
ATOM 1651 N N . PHE A 1 206 ? -6.886 -6.838 3.613 1.00 64.00 206 PHE A N 1
ATOM 1652 C CA . PHE A 1 206 ? -7.858 -7.152 4.672 1.00 64.00 206 PHE A CA 1
ATOM 1653 C C . PHE A 1 206 ? -9.010 -8.060 4.230 1.00 64.00 206 PHE A C 1
ATOM 1655 O O . PHE A 1 206 ? -9.824 -8.471 5.056 1.00 64.00 206 PHE A O 1
ATOM 1662 N N . GLY A 1 207 ? -9.059 -8.432 2.945 1.00 55.84 207 GLY A N 1
ATOM 1663 C CA . GLY A 1 207 ? -10.075 -9.345 2.414 1.00 55.84 207 GLY A CA 1
ATOM 1664 C C . GLY A 1 207 ? -11.502 -8.797 2.522 1.00 55.84 207 GLY A C 1
ATOM 1665 O O . GLY A 1 207 ? -12.452 -9.581 2.543 1.00 55.84 207 GLY A O 1
ATOM 1666 N N . SER A 1 208 ? -11.652 -7.475 2.632 1.00 58.72 208 SER A N 1
ATOM 1667 C CA . SER A 1 208 ? -12.948 -6.808 2.665 1.00 58.72 208 SER A CA 1
ATOM 1668 C C . SER A 1 208 ? -13.593 -6.829 1.279 1.00 58.72 208 SER A C 1
ATOM 1670 O O . SER A 1 208 ? -12.929 -6.675 0.256 1.00 58.72 208 SER A O 1
ATOM 1672 N N . VAL A 1 209 ? -14.917 -7.007 1.241 1.00 49.16 209 VAL A N 1
ATOM 1673 C CA . VAL A 1 209 ? -15.710 -6.951 -0.003 1.00 49.16 209 VAL A CA 1
ATOM 1674 C C . VAL A 1 209 ? -15.674 -5.537 -0.608 1.00 49.16 209 VAL A C 1
ATOM 1676 O O . VAL A 1 209 ? -15.738 -5.366 -1.827 1.00 49.16 209 VAL A O 1
ATOM 1679 N N . GLY A 1 210 ? -15.520 -4.520 0.247 1.00 53.28 210 GLY A N 1
ATOM 1680 C CA . GLY A 1 210 ? -15.080 -3.181 -0.127 1.00 53.28 210 GLY A CA 1
ATOM 1681 C C . GLY A 1 210 ? -13.578 -3.162 -0.353 1.00 53.28 210 GLY A C 1
ATOM 1682 O O . GLY A 1 210 ? -12.816 -3.247 0.606 1.00 53.28 210 GLY A O 1
ATOM 1683 N N . PHE A 1 211 ? -13.139 -3.046 -1.605 1.00 64.25 211 PHE A N 1
ATOM 1684 C CA . PHE A 1 211 ? -11.796 -2.539 -1.861 1.00 64.25 211 PHE A CA 1
ATOM 1685 C C . PHE A 1 211 ? -11.752 -1.114 -1.316 1.00 64.25 211 PHE A C 1
ATOM 1687 O O . PHE A 1 211 ? -12.700 -0.368 -1.527 1.00 64.25 211 PHE A O 1
ATOM 1694 N N . LEU A 1 212 ? -10.732 -0.831 -0.517 1.00 76.94 212 LEU A N 1
ATOM 1695 C CA . LEU A 1 212 ? -10.395 0.497 -0.049 1.00 76.94 212 LEU A CA 1
ATOM 1696 C C . LEU A 1 212 ? -9.054 0.831 -0.687 1.00 76.94 212 LEU A C 1
ATOM 1698 O O . LEU A 1 212 ? -8.075 0.112 -0.438 1.00 76.94 212 LEU A O 1
ATOM 1702 N N . ASP A 1 213 ? -9.023 1.874 -1.509 1.00 81.44 213 ASP A N 1
ATOM 1703 C CA . ASP A 1 213 ? -7.793 2.300 -2.178 1.00 81.44 213 ASP A CA 1
ATOM 1704 C C . ASP A 1 213 ? -6.718 2.723 -1.163 1.00 81.44 213 ASP A C 1
ATOM 1706 O O . ASP A 1 213 ? -5.566 2.272 -1.247 1.00 81.44 213 ASP A O 1
ATOM 1710 N N . PHE A 1 214 ? -7.105 3.534 -0.168 1.00 85.88 214 PHE A N 1
ATOM 1711 C CA . PHE A 1 214 ? -6.199 4.055 0.855 1.00 85.88 214 PHE A CA 1
ATOM 1712 C C . PHE A 1 214 ? -6.804 4.074 2.257 1.00 85.88 214 PHE A C 1
ATOM 1714 O O . PHE A 1 214 ? -7.984 4.361 2.454 1.00 85.88 214 PHE A O 1
ATOM 1721 N N . TYR A 1 215 ? -5.948 3.844 3.247 1.00 85.31 215 TYR A N 1
ATOM 1722 C CA . TYR A 1 215 ? -6.260 4.012 4.663 1.00 85.31 215 TYR A CA 1
ATOM 1723 C C . TYR A 1 215 ? -5.348 5.076 5.259 1.00 85.31 215 TYR A C 1
ATOM 1725 O O . TYR A 1 215 ? -4.135 5.023 5.047 1.00 85.31 215 TYR A O 1
ATOM 1733 N N . VAL A 1 216 ? -5.923 6.021 5.998 1.00 85.12 216 VAL A N 1
ATOM 1734 C CA . VAL A 1 216 ? -5.180 7.030 6.749 1.00 85.12 216 VAL A CA 1
ATOM 1735 C C . VAL A 1 216 ? -5.308 6.728 8.239 1.00 85.12 216 VAL A C 1
ATOM 1737 O O . VAL A 1 216 ? -6.376 6.882 8.833 1.00 85.12 216 VAL A O 1
ATOM 1740 N N . ASP A 1 217 ? -4.206 6.289 8.838 1.00 80.88 217 ASP A N 1
ATOM 1741 C CA . ASP A 1 217 ? -4.106 6.044 10.272 1.00 80.88 217 ASP A CA 1
ATOM 1742 C C . ASP A 1 217 ? -3.742 7.349 10.978 1.00 80.88 217 ASP A C 1
ATOM 1744 O O . ASP A 1 217 ? -2.594 7.774 10.925 1.00 80.88 217 ASP A O 1
ATOM 1748 N N . ASN A 1 218 ? -4.723 8.017 11.575 1.00 70.06 218 ASN A N 1
ATOM 1749 C CA . ASN A 1 218 ? -4.574 9.301 12.270 1.00 70.06 218 ASN A CA 1
ATOM 1750 C C . ASN A 1 218 ? -5.288 9.316 13.635 1.00 70.06 218 ASN A C 1
ATOM 1752 O O . ASN A 1 218 ? -5.712 10.369 14.106 1.00 70.06 218 ASN A O 1
ATOM 1756 N N . GLY A 1 219 ? -5.544 8.140 14.214 1.00 68.81 219 GLY A N 1
ATOM 1757 C CA . GLY A 1 219 ? -6.424 7.982 15.379 1.00 68.81 219 GLY A CA 1
ATOM 1758 C C . GLY A 1 219 ? -7.929 7.982 15.059 1.00 68.81 219 GLY A C 1
ATOM 1759 O O . GLY A 1 219 ? -8.712 7.485 15.865 1.00 68.81 219 GLY A O 1
ATOM 1760 N N . HIS A 1 220 ? -8.344 8.444 13.872 1.00 64.31 220 HIS A N 1
ATOM 1761 C CA . HIS A 1 220 ? -9.736 8.447 13.394 1.00 64.31 220 HIS A CA 1
ATOM 1762 C C . HIS A 1 220 ? -10.018 7.454 12.251 1.00 64.31 220 HIS A C 1
ATOM 1764 O O . HIS A 1 220 ? -11.169 7.323 11.842 1.00 64.31 220 HIS A O 1
ATOM 1770 N N . CYS A 1 221 ? -9.006 6.714 11.781 1.00 78.62 221 CYS A N 1
ATOM 1771 C CA . CYS A 1 221 ? -9.147 5.581 10.855 1.00 78.62 221 CYS A CA 1
ATOM 1772 C C . CYS A 1 221 ? -9.873 5.933 9.537 1.00 78.62 221 CYS A C 1
ATOM 1774 O O . CYS A 1 221 ? -10.871 5.298 9.188 1.00 78.62 221 CYS A O 1
ATOM 1776 N N . TRP A 1 222 ? -9.410 6.946 8.796 1.00 85.81 222 TRP A N 1
ATOM 1777 C CA . TRP A 1 222 ? -10.094 7.357 7.564 1.00 85.81 222 TRP A CA 1
ATOM 1778 C C . TRP A 1 222 ? -9.868 6.365 6.423 1.00 85.81 222 TRP A C 1
ATOM 1780 O O . TRP A 1 222 ? -8.736 6.002 6.103 1.00 85.81 222 TRP A O 1
ATOM 1790 N N . GLY A 1 223 ? -10.956 5.975 5.762 1.00 84.69 223 GLY A N 1
ATOM 1791 C CA . GLY A 1 223 ? -10.909 5.263 4.493 1.00 84.69 223 GLY A CA 1
ATOM 1792 C C . GLY A 1 223 ? -11.109 6.217 3.320 1.00 84.69 223 GLY A C 1
ATOM 1793 O O . GLY A 1 223 ? -12.054 7.003 3.321 1.00 84.69 223 GLY A O 1
ATOM 1794 N N . VAL A 1 224 ? -10.245 6.126 2.311 1.00 87.31 224 VAL A N 1
ATOM 1795 C CA . VAL A 1 224 ? -10.380 6.865 1.054 1.00 87.31 224 VAL A CA 1
ATOM 1796 C C . VAL A 1 224 ? -10.512 5.874 -0.099 1.00 87.31 224 VAL A C 1
ATOM 1798 O O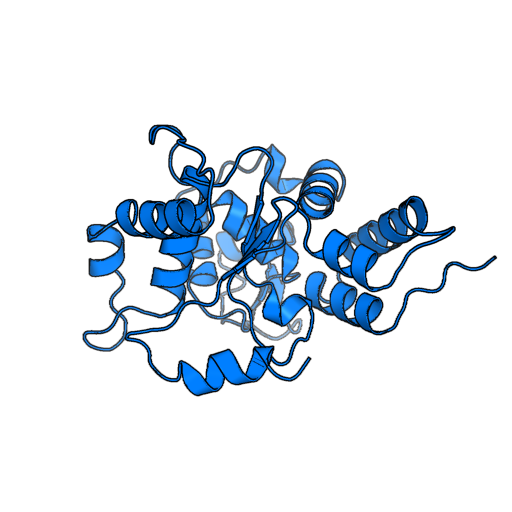 . VAL A 1 224 ? -9.603 5.092 -0.371 1.00 87.31 224 VAL A O 1
ATOM 1801 N N . GLU A 1 225 ? -11.655 5.935 -0.776 1.00 87.06 225 GLU A N 1
ATOM 1802 C CA . GLU A 1 225 ? -11.931 5.249 -2.039 1.00 87.06 225 GLU A CA 1
ATOM 1803 C C . GLU A 1 225 ? -12.054 6.321 -3.116 1.00 87.06 225 GLU A C 1
ATOM 1805 O O . GLU A 1 225 ? -12.832 7.270 -2.961 1.00 87.06 225 GLU A O 1
ATOM 1810 N N . LEU A 1 226 ? -11.305 6.192 -4.204 1.00 86.94 226 LEU A N 1
ATOM 1811 C CA . LEU A 1 226 ? -11.350 7.178 -5.266 1.00 86.94 226 LEU A CA 1
ATOM 1812 C C . LEU A 1 226 ? -12.151 6.640 -6.456 1.00 86.94 226 LEU A C 1
ATOM 1814 O O . LEU A 1 226 ? -12.010 5.493 -6.867 1.00 86.94 226 LEU A O 1
ATOM 1818 N N . THR A 1 227 ? -12.995 7.486 -7.050 1.00 83.81 227 THR A N 1
ATOM 1819 C CA . THR A 1 227 ? -13.813 7.107 -8.214 1.00 83.81 227 THR A CA 1
ATOM 1820 C C . THR A 1 227 ? -13.527 8.011 -9.400 1.00 83.81 227 THR A C 1
ATOM 1822 O O . THR A 1 227 ? -13.243 9.200 -9.253 1.00 83.81 227 THR A O 1
ATOM 1825 N N . ARG A 1 228 ? -13.630 7.450 -10.604 1.00 77.19 228 ARG A N 1
ATOM 1826 C CA . ARG A 1 228 ? -13.496 8.203 -11.850 1.00 77.19 228 ARG A CA 1
ATOM 1827 C C . ARG A 1 228 ? -14.844 8.802 -12.230 1.00 77.19 228 ARG A C 1
ATOM 1829 O O . ARG A 1 228 ? -15.774 8.049 -12.490 1.00 77.19 228 ARG A O 1
ATOM 1836 N N . GLU A 1 229 ? -14.946 10.130 -12.265 1.00 79.44 229 GLU A N 1
ATOM 1837 C CA . GLU A 1 229 ? -16.163 10.862 -12.680 1.00 79.44 229 GLU A CA 1
ATOM 1838 C C . GLU A 1 229 ? -17.441 10.426 -11.931 1.00 79.44 229 GLU A C 1
ATOM 1840 O O . GLU A 1 229 ? -18.547 10.462 -12.464 1.00 79.44 229 GLU A O 1
ATOM 1845 N N . GLY A 1 230 ? -17.297 9.960 -10.686 1.00 76.19 230 GLY A N 1
ATOM 1846 C CA . GLY A 1 230 ? -18.416 9.434 -9.904 1.00 76.19 230 GLY A CA 1
ATOM 1847 C C . GLY A 1 230 ? -19.008 8.122 -10.439 1.00 76.19 230 GLY A C 1
ATOM 1848 O O . GLY A 1 230 ? -20.095 7.705 -10.019 1.00 76.19 230 GLY A O 1
ATOM 1849 N N . GLU A 1 231 ? -18.314 7.442 -11.355 1.00 79.31 231 GLU A N 1
ATOM 1850 C CA . GLU A 1 231 ? -18.741 6.161 -11.899 1.00 79.31 231 GLU A CA 1
ATOM 1851 C C . GLU A 1 231 ? -18.955 5.164 -10.750 1.00 79.31 231 GLU A C 1
ATOM 1853 O O . GLU A 1 231 ? -18.088 4.947 -9.906 1.00 79.31 231 GLU A O 1
ATOM 1858 N N . LYS A 1 232 ? -20.137 4.536 -10.717 1.00 78.81 232 LYS A N 1
ATOM 1859 C CA . LYS A 1 232 ? -20.502 3.489 -9.746 1.00 78.81 232 LYS A CA 1
ATOM 1860 C C . LYS A 1 232 ? -20.476 3.919 -8.269 1.00 78.81 232 LYS A C 1
ATOM 1862 O O . LYS A 1 232 ? -20.547 3.029 -7.424 1.00 78.81 232 LYS A O 1
ATOM 1867 N N . LEU A 1 233 ? -20.516 5.213 -7.929 1.00 82.31 233 LEU A N 1
ATOM 1868 C CA . LEU A 1 233 ? -20.536 5.699 -6.533 1.00 82.31 233 LEU A CA 1
ATOM 1869 C C . LEU A 1 233 ? -21.487 4.913 -5.615 1.00 82.31 233 LEU A C 1
ATOM 1871 O O . LEU A 1 233 ? -21.062 4.389 -4.591 1.00 82.31 233 LEU A O 1
ATOM 1875 N N . LYS A 1 234 ? -22.749 4.716 -6.026 1.00 82.06 234 LYS A N 1
ATOM 1876 C CA . LYS A 1 234 ? -23.732 3.928 -5.253 1.00 82.06 234 LYS A CA 1
ATOM 1877 C C . LYS A 1 234 ? -23.297 2.477 -5.021 1.00 82.06 234 LYS A C 1
ATOM 1879 O O . LYS A 1 234 ? -23.574 1.910 -3.972 1.00 82.06 234 LYS A O 1
ATOM 1884 N N . LYS A 1 235 ? -22.643 1.849 -6.002 1.00 81.25 235 LYS A N 1
ATOM 1885 C CA . LYS A 1 235 ? -22.136 0.475 -5.878 1.00 81.25 235 LYS A CA 1
ATOM 1886 C C . LYS A 1 235 ? -20.944 0.416 -4.927 1.00 81.25 235 LYS A C 1
ATOM 1888 O O . LYS A 1 235 ? -20.836 -0.571 -4.214 1.00 81.25 235 LYS A O 1
ATOM 1893 N N . HIS A 1 236 ? -20.065 1.421 -4.936 1.00 78.25 236 HIS A N 1
ATOM 1894 C CA . HIS A 1 236 ? -18.939 1.497 -4.002 1.00 78.25 236 HIS A CA 1
ATOM 1895 C C . HIS A 1 236 ? -19.438 1.773 -2.577 1.00 78.25 236 HIS A C 1
ATOM 1897 O O . HIS A 1 236 ? -19.111 0.998 -1.686 1.00 78.25 236 HIS A O 1
ATOM 1903 N N . ALA A 1 237 ? -20.327 2.754 -2.383 1.00 79.69 237 ALA A N 1
ATOM 1904 C CA . ALA A 1 237 ? -20.930 3.074 -1.084 1.00 79.69 237 ALA A CA 1
ATOM 1905 C C . ALA A 1 237 ? -21.614 1.859 -0.431 1.00 79.69 237 ALA A C 1
ATOM 1907 O O . ALA A 1 237 ? -21.325 1.528 0.716 1.00 79.69 237 ALA A O 1
ATOM 1908 N N . LYS A 1 238 ? -22.405 1.096 -1.200 1.00 79.56 238 LYS A N 1
ATOM 1909 C CA . LYS A 1 238 ? -23.060 -0.134 -0.717 1.00 79.56 238 LYS A CA 1
ATOM 1910 C C . LYS A 1 238 ? -22.103 -1.180 -0.136 1.00 79.56 238 LYS A C 1
ATOM 1912 O O . LYS A 1 238 ? -22.518 -1.970 0.708 1.00 79.56 238 LYS A O 1
ATOM 1917 N N . ARG A 1 239 ? -20.831 -1.207 -0.559 1.00 73.75 239 ARG A N 1
ATOM 1918 C CA . ARG A 1 239 ? -19.829 -2.137 0.001 1.00 73.75 239 ARG A CA 1
ATOM 1919 C C . ARG A 1 239 ? -19.481 -1.816 1.454 1.00 73.75 239 ARG A C 1
ATOM 1921 O O . ARG A 1 239 ? -18.977 -2.692 2.146 1.00 73.75 239 ARG A O 1
ATOM 1928 N N . PHE A 1 240 ? -19.746 -0.587 1.892 1.00 70.88 240 PHE A N 1
ATOM 1929 C CA . PHE A 1 240 ? -19.481 -0.104 3.244 1.00 70.88 240 PHE A CA 1
ATOM 1930 C C . PHE A 1 240 ? -20.752 -0.023 4.104 1.00 70.88 240 PHE A C 1
ATOM 1932 O O . PHE A 1 240 ? -20.646 -0.008 5.321 1.00 70.88 240 PHE A O 1
ATOM 1939 N N . GLU A 1 241 ? -21.941 -0.046 3.494 1.00 68.38 241 GLU A N 1
ATOM 1940 C CA . GLU A 1 241 ? -23.242 -0.089 4.192 1.00 68.38 241 GLU A CA 1
ATOM 1941 C C . GLU A 1 241 ? -23.591 -1.480 4.758 1.00 68.38 241 GLU A C 1
ATOM 1943 O O . GLU A 1 241 ? -24.531 -1.611 5.534 1.00 68.38 241 GLU A O 1
ATOM 1948 N N . SER A 1 242 ? -22.867 -2.528 4.346 1.00 53.53 242 SER A N 1
ATOM 1949 C CA . SER A 1 242 ? -23.203 -3.933 4.641 1.00 53.53 242 SER A CA 1
ATOM 1950 C C . SER A 1 242 ? -22.433 -4.543 5.828 1.00 53.53 242 SER A C 1
ATOM 1952 O O . SER A 1 242 ? -22.461 -5.764 5.977 1.00 53.53 242 SER A O 1
ATOM 1954 N N . ASN A 1 243 ? -21.714 -3.735 6.617 1.00 45.91 243 ASN A N 1
ATOM 1955 C CA . ASN A 1 243 ? -20.902 -4.195 7.754 1.00 45.91 243 ASN A CA 1
ATOM 1956 C C . ASN A 1 243 ? -21.550 -3.861 9.096 1.00 45.91 243 ASN A C 1
ATOM 1958 O O . ASN A 1 243 ? -21.908 -2.679 9.285 1.00 45.91 243 ASN A O 1
#

Nearest PDB structures (foldseek):
  7bdv-assembly1_A  TM=6.287E-01  e=6.605E-01  Sulfobacillus thermosulfidooxidans
  8swf-assembly1_F  TM=3.319E-01  e=1.283E+00  Homo sapiens
  9gu4-assembly1_A  TM=2.934E-01  e=1.046E+00  Homo sapiens